Protein AF-Q8EUL2-F1 (afdb_monomer_lite)

Radius of gyration: 17.48 Å; chains: 1; bounding box: 38×43×42 Å

Organism: Malacoplasma penetrans (strain HF-2) (NCBI:txid272633)

Sequence (185 aa):
MSKSLIFQLDYLPAGAHYNNLRYILKKEHWNTIVNNVRKYKKYKCEFCNRQFDPKNTKVLKYLHCHEEWTFNYENRHQILTNLLLLCNDCHNCQHINFASLLNKEDKTLNHFKKMNNLSQSDFNELKRNNLLFRNNCSDKTQISREQLDRVEEWSFKMGVKLSNYFEDVTTAEKMQEFLDYISNF

pLDDT: mean 82.4, std 14.28, range [40.34, 97.88]

Foldseek 3Di:
DQQDFLDFAADDAPLCPPVDPCNVDDVVVVVLLFVLVCVLVQQAASQQRDHDDPVDPVQCVQWDWDWDWAAALVQLETETADTGTHGNLQVCSNVLVVCVVVVNNVVSVVSRCVSRVHDPVSVVVCVVVVNRYDQRYPPPPRDDSVSSNVDNHHDYYYPYDSVSSCVPDPDVVVVVVVVVVRHVD

Secondary structure (DSSP, 8-state):
-PPPPS-PBP---GGGTT-SHHHHS-HHHHHHHHHHHHHHTTTB-TTT--B--TT-HHHHTTEEEEEEEEEETTTTEEEEEEEEEEEHHHHHHHTHHHHHHTT-HHHHHHHHHHHTT--HHHHHHHHHTT-SB---BSSSS---HHHHTT-S--EEEE-S-GGGG-TT-S-HHHHHHHHHHHHT-

Structure (mmCIF, N/CA/C/O backbone):
data_AF-Q8EUL2-F1
#
_entry.id   AF-Q8EUL2-F1
#
loop_
_atom_site.group_PDB
_atom_site.id
_atom_site.type_symbol
_atom_site.label_atom_id
_atom_site.label_alt_id
_atom_site.label_comp_id
_atom_site.label_asym_id
_atom_site.label_entity_id
_atom_site.label_seq_id
_atom_site.pdbx_PDB_ins_code
_atom_site.Cartn_x
_atom_site.Cartn_y
_atom_site.Cartn_z
_atom_site.occupancy
_atom_site.B_iso_or_equiv
_atom_site.auth_seq_id
_atom_site.auth_comp_id
_atom_site.auth_asym_id
_atom_site.auth_atom_id
_atom_site.pdbx_PDB_model_num
ATOM 1 N N . MET A 1 1 ? -0.889 -26.547 9.434 1.00 45.50 1 MET A N 1
ATOM 2 C CA . MET A 1 1 ? -1.820 -25.784 8.571 1.00 45.50 1 MET A CA 1
ATOM 3 C C . MET A 1 1 ? -1.275 -24.373 8.454 1.00 45.50 1 MET A C 1
ATOM 5 O O . MET A 1 1 ? -1.052 -23.761 9.490 1.00 45.50 1 MET A O 1
ATOM 9 N N . SER A 1 2 ? -0.998 -23.872 7.248 1.00 60.75 2 SER A N 1
ATOM 10 C CA . SER A 1 2 ? -0.496 -22.502 7.078 1.00 60.75 2 SER A CA 1
ATOM 11 C C . SER A 1 2 ? -1.597 -21.503 7.440 1.00 60.75 2 SER A C 1
ATOM 13 O O . SER A 1 2 ? -2.659 -21.507 6.815 1.00 60.75 2 SER A O 1
ATOM 15 N N . LYS A 1 3 ? -1.367 -20.659 8.453 1.00 71.62 3 LYS A N 1
ATOM 16 C CA . LYS A 1 3 ? -2.271 -19.547 8.783 1.00 71.62 3 LYS A CA 1
ATOM 17 C C . LYS A 1 3 ? -2.439 -18.636 7.564 1.00 71.62 3 LYS A C 1
ATOM 19 O O . LYS A 1 3 ? -1.449 -18.223 6.966 1.00 71.62 3 LYS A O 1
ATOM 24 N N . SER A 1 4 ? -3.684 -18.295 7.231 1.00 85.94 4 SER A N 1
ATOM 25 C CA . SER A 1 4 ? -3.969 -17.271 6.223 1.00 85.94 4 SER A CA 1
ATOM 26 C C . SER A 1 4 ? -3.636 -15.895 6.792 1.00 85.94 4 SER A C 1
ATOM 28 O O . SER A 1 4 ? -4.122 -15.534 7.863 1.00 85.94 4 SER A O 1
ATOM 30 N N . LEU A 1 5 ? -2.818 -15.130 6.074 1.00 91.81 5 LEU A N 1
ATOM 31 C CA . LEU A 1 5 ? -2.500 -13.748 6.419 1.00 91.81 5 LEU A CA 1
ATOM 32 C C . LEU A 1 5 ? -3.597 -12.817 5.886 1.00 91.81 5 LEU A C 1
ATOM 34 O O . LEU A 1 5 ? -4.123 -13.039 4.799 1.00 91.81 5 LEU A O 1
ATOM 38 N N . ILE A 1 6 ? -3.924 -11.767 6.640 1.00 93.44 6 ILE A N 1
ATOM 39 C CA . ILE A 1 6 ? -4.735 -10.638 6.162 1.00 93.44 6 ILE A CA 1
ATOM 40 C C . ILE A 1 6 ? -3.989 -9.913 5.042 1.00 93.44 6 ILE A C 1
ATOM 42 O O . ILE A 1 6 ? -4.583 -9.544 4.034 1.00 93.44 6 ILE A O 1
ATOM 46 N N . PHE A 1 7 ? -2.686 -9.702 5.229 1.00 94.00 7 PHE A N 1
ATOM 47 C CA . PHE A 1 7 ? -1.811 -9.140 4.210 1.00 94.00 7 PHE A CA 1
ATOM 48 C C . PHE A 1 7 ? -0.371 -9.611 4.410 1.00 94.00 7 PHE A C 1
ATOM 50 O O . PHE A 1 7 ? 0.052 -9.934 5.525 1.00 94.00 7 PHE A O 1
ATOM 57 N N . GLN A 1 8 ? 0.384 -9.611 3.317 1.00 93.56 8 GLN A N 1
ATOM 58 C CA . GLN A 1 8 ? 1.815 -9.897 3.293 1.00 93.56 8 GLN A CA 1
ATOM 59 C C . GLN A 1 8 ? 2.620 -8.594 3.228 1.00 93.56 8 GLN A C 1
ATOM 61 O O . GLN A 1 8 ? 2.103 -7.540 2.851 1.00 93.56 8 GLN A O 1
ATOM 66 N N . LEU A 1 9 ? 3.887 -8.654 3.629 1.00 92.38 9 LEU A N 1
ATOM 67 C CA . LEU A 1 9 ? 4.826 -7.559 3.404 1.00 92.38 9 LEU A CA 1
ATOM 68 C C . LEU A 1 9 ? 5.089 -7.427 1.906 1.00 92.38 9 LEU A C 1
ATOM 70 O O . LEU A 1 9 ? 5.134 -8.432 1.191 1.00 92.38 9 LEU A O 1
ATOM 74 N N . ASP A 1 10 ? 5.278 -6.196 1.455 1.00 88.69 10 ASP A N 1
ATOM 75 C CA . ASP A 1 10 ? 5.630 -5.944 0.068 1.00 88.69 10 ASP A CA 1
ATOM 76 C C . ASP A 1 10 ? 7.150 -5.862 -0.090 1.00 88.69 10 ASP A C 1
ATOM 78 O O . ASP A 1 10 ? 7.887 -5.513 0.840 1.00 88.69 10 ASP A O 1
ATOM 82 N N . TYR A 1 11 ? 7.617 -6.244 -1.270 1.00 82.38 11 TYR A N 1
ATOM 83 C CA . TYR A 1 11 ? 9.010 -6.166 -1.655 1.00 82.38 11 TYR A CA 1
ATOM 84 C C . TYR A 1 11 ? 9.100 -5.614 -3.070 1.00 82.38 11 TYR A C 1
ATOM 86 O O . TYR A 1 11 ? 8.594 -6.214 -4.021 1.00 82.38 11 TYR A O 1
ATOM 94 N N . LEU A 1 12 ? 9.781 -4.478 -3.184 1.00 84.00 12 LEU A N 1
ATOM 95 C CA . LEU A 1 12 ? 10.047 -3.827 -4.452 1.00 84.00 12 LEU A CA 1
ATOM 96 C C . LEU A 1 12 ? 11.486 -4.155 -4.887 1.00 84.00 12 LEU A C 1
ATOM 98 O O . LEU A 1 12 ? 12.404 -3.839 -4.120 1.00 84.00 12 LEU A O 1
ATOM 102 N N . PRO A 1 13 ? 11.696 -4.769 -6.070 1.00 83.94 13 PRO A N 1
ATOM 103 C CA . PRO A 1 13 ? 13.034 -5.020 -6.610 1.00 83.94 13 PRO A CA 1
ATOM 104 C C . PRO A 1 13 ? 13.824 -3.721 -6.748 1.00 83.94 13 PRO A C 1
ATOM 106 O O . PRO A 1 13 ? 13.229 -2.697 -7.082 1.00 83.94 13 PRO A O 1
ATOM 109 N N . ALA A 1 14 ? 15.142 -3.745 -6.537 1.00 82.62 14 ALA A N 1
ATOM 110 C CA . ALA A 1 14 ? 15.967 -2.529 -6.528 1.00 82.62 14 ALA A CA 1
ATOM 111 C C . ALA A 1 14 ? 15.763 -1.624 -7.765 1.00 82.62 14 ALA A 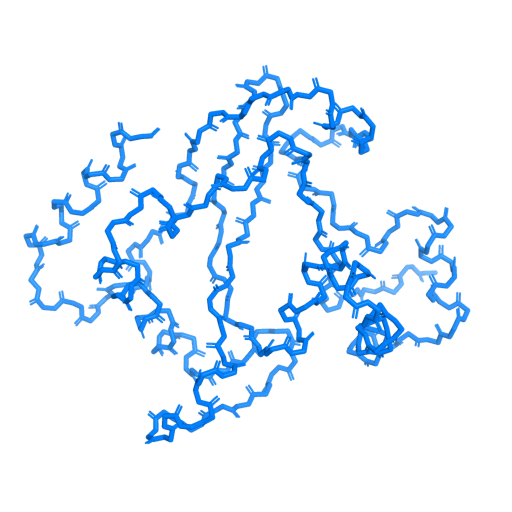C 1
ATOM 113 O O . ALA A 1 14 ? 15.510 -0.429 -7.613 1.00 82.62 14 ALA A O 1
ATOM 114 N N . GLY A 1 15 ? 15.775 -2.192 -8.978 1.00 82.69 15 GLY A N 1
ATOM 115 C CA . GLY A 1 15 ? 15.566 -1.441 -10.226 1.00 82.69 15 GLY A CA 1
ATOM 116 C C . GLY A 1 15 ? 14.141 -0.908 -10.440 1.00 82.69 15 GLY A C 1
ATOM 117 O O . GLY A 1 15 ? 13.901 -0.141 -11.367 1.00 82.69 15 GLY A O 1
ATOM 118 N N . ALA A 1 16 ? 13.170 -1.324 -9.620 1.00 85.69 16 ALA A N 1
ATOM 119 C CA . ALA A 1 16 ? 11.790 -0.831 -9.667 1.00 85.69 16 ALA A CA 1
ATOM 120 C C . ALA A 1 16 ? 11.555 0.346 -8.702 1.00 85.69 16 ALA A C 1
ATOM 122 O O . ALA A 1 16 ? 10.476 0.942 -8.679 1.00 85.69 16 ALA A O 1
ATOM 123 N N . HIS A 1 17 ? 12.543 0.694 -7.870 1.00 82.00 17 HIS A N 1
ATOM 124 C CA . HIS A 1 17 ? 12.423 1.827 -6.955 1.00 82.00 17 HIS A CA 1
ATOM 125 C C . HIS A 1 17 ? 12.274 3.121 -7.757 1.00 82.00 17 HIS A C 1
ATOM 127 O O . HIS A 1 17 ? 12.822 3.265 -8.842 1.00 82.00 17 HIS A O 1
ATOM 133 N N . TYR A 1 18 ? 11.508 4.071 -7.219 1.00 77.31 18 TYR A N 1
ATOM 134 C CA . TYR A 1 18 ? 11.179 5.353 -7.865 1.00 77.31 18 TYR A CA 1
ATOM 135 C C . TYR A 1 18 ? 10.318 5.275 -9.145 1.00 77.31 18 TYR A C 1
ATOM 137 O O . TYR A 1 18 ? 9.814 6.311 -9.574 1.00 77.31 18 TYR A O 1
ATOM 145 N N . ASN A 1 19 ? 10.009 4.082 -9.666 1.00 82.19 19 ASN A N 1
ATOM 146 C CA . ASN A 1 19 ? 9.034 3.880 -10.743 1.00 82.19 19 ASN A CA 1
ATOM 147 C C . ASN A 1 19 ? 7.606 3.813 -10.177 1.00 82.19 19 ASN A C 1
ATOM 149 O O . ASN A 1 19 ? 7.019 2.743 -10.037 1.00 82.19 19 ASN A O 1
ATOM 153 N N . ASN A 1 20 ? 7.047 4.963 -9.796 1.00 84.25 20 ASN A N 1
ATOM 154 C CA . ASN A 1 20 ? 5.687 5.060 -9.258 1.00 84.25 20 ASN A CA 1
ATOM 155 C C . ASN A 1 20 ? 4.868 6.174 -9.923 1.00 84.25 20 ASN A C 1
ATOM 157 O O . ASN A 1 20 ? 5.406 7.125 -10.495 1.00 84.25 20 ASN A O 1
ATOM 161 N N . LEU A 1 21 ? 3.543 6.078 -9.812 1.00 83.62 21 LEU A N 1
ATOM 162 C CA . LEU A 1 21 ? 2.583 7.011 -10.396 1.00 83.62 21 LEU A CA 1
ATOM 163 C C . LEU A 1 21 ? 2.805 8.443 -9.938 1.00 83.62 21 LEU A C 1
ATOM 165 O O . LEU A 1 21 ? 2.530 9.365 -10.696 1.00 83.62 21 LEU A O 1
ATOM 169 N N . ARG A 1 22 ? 3.296 8.666 -8.716 1.00 82.62 22 ARG A N 1
ATOM 170 C CA . ARG A 1 22 ? 3.554 10.025 -8.232 1.00 82.62 22 ARG A CA 1
ATOM 171 C C . ARG A 1 22 ? 4.666 10.725 -9.022 1.00 82.62 22 ARG A C 1
ATOM 173 O O . ARG A 1 22 ? 4.628 11.950 -9.108 1.00 82.62 22 ARG A O 1
ATOM 180 N N . TYR A 1 23 ? 5.641 9.985 -9.550 1.00 80.56 23 TYR A N 1
ATOM 181 C CA . TYR A 1 23 ? 6.690 10.543 -10.409 1.00 80.56 23 TYR A CA 1
ATOM 182 C C . TYR A 1 23 ? 6.278 10.592 -11.881 1.00 80.56 23 TYR A C 1
ATOM 184 O O . TYR A 1 23 ? 6.675 11.517 -12.584 1.00 80.56 23 TYR A O 1
ATOM 192 N N . ILE A 1 24 ? 5.469 9.631 -12.333 1.00 78.69 24 ILE A N 1
ATOM 193 C CA . ILE A 1 24 ? 5.012 9.551 -13.729 1.00 78.69 24 ILE A CA 1
ATOM 194 C C . ILE A 1 24 ? 3.914 10.586 -14.015 1.00 78.69 24 ILE A C 1
ATOM 196 O O . ILE A 1 24 ? 3.872 11.189 -15.084 1.00 78.69 24 ILE A O 1
ATOM 200 N N . LEU A 1 25 ? 3.015 10.817 -13.058 1.00 77.94 25 LEU A N 1
ATOM 201 C CA . LEU A 1 25 ? 1.879 11.716 -13.214 1.00 77.94 25 LEU A CA 1
ATOM 202 C C . LEU A 1 25 ? 2.181 13.112 -12.673 1.00 77.94 25 LEU A C 1
ATOM 204 O O . LEU A 1 25 ? 2.877 13.298 -11.675 1.00 77.94 25 LEU A O 1
ATOM 208 N N . LYS A 1 26 ? 1.516 14.114 -13.259 1.00 79.62 26 LYS A N 1
ATOM 209 C CA . LYS A 1 26 ? 1.408 15.439 -12.640 1.00 79.62 26 LYS A CA 1
ATOM 210 C C . LYS A 1 26 ? 0.786 15.321 -11.245 1.00 79.62 26 LYS A C 1
ATOM 212 O O . LYS A 1 26 ? -0.144 14.538 -11.020 1.00 79.62 26 LYS A O 1
ATOM 217 N N . LYS A 1 27 ? 1.255 16.149 -10.310 1.00 83.38 27 LYS A N 1
ATOM 218 C CA . LYS A 1 27 ? 0.814 16.145 -8.905 1.00 83.38 27 LYS A CA 1
ATOM 219 C C . LYS A 1 27 ? -0.705 16.288 -8.772 1.00 83.38 27 LYS A C 1
ATOM 221 O O . LYS A 1 27 ? -1.312 15.665 -7.905 1.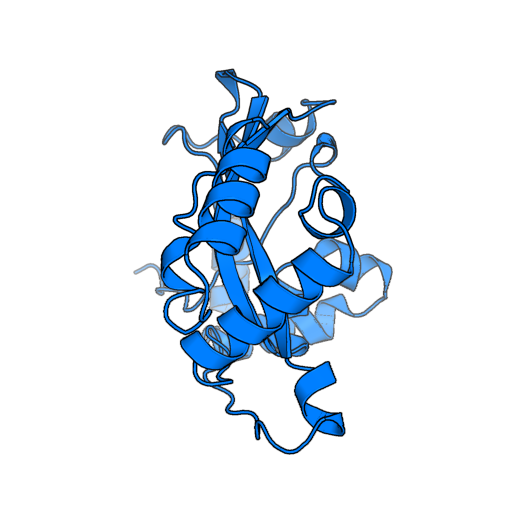00 83.38 27 LYS A O 1
ATOM 226 N N . GLU A 1 28 ? -1.322 17.092 -9.628 1.00 79.50 28 GLU A N 1
ATOM 227 C CA . GLU A 1 28 ? -2.762 17.355 -9.656 1.00 79.50 28 GLU A CA 1
ATOM 228 C C . GLU A 1 28 ? -3.548 16.098 -10.054 1.00 79.50 28 GLU A C 1
ATOM 230 O O . GLU A 1 28 ? -4.577 15.786 -9.446 1.00 79.50 28 GLU A O 1
ATOM 235 N N . HIS A 1 29 ? -3.031 15.334 -11.020 1.00 78.38 29 HIS A N 1
ATOM 236 C CA . HIS A 1 29 ? -3.627 14.071 -11.459 1.00 78.38 29 HIS A CA 1
ATOM 237 C C . HIS A 1 29 ? -3.502 13.009 -10.364 1.00 78.38 29 HIS A C 1
ATOM 239 O O . HIS A 1 29 ? -4.493 12.371 -10.010 1.00 78.38 29 HIS A O 1
ATOM 245 N N . TRP A 1 30 ? -2.321 12.889 -9.747 1.00 84.81 30 TRP A N 1
ATOM 246 C CA . TRP A 1 30 ? -2.121 11.990 -8.610 1.00 84.81 30 TRP A CA 1
ATOM 247 C C . TRP A 1 30 ? -3.059 12.319 -7.442 1.00 84.81 30 TRP A C 1
ATOM 249 O O . TRP A 1 30 ? -3.739 11.440 -6.917 1.00 84.81 30 TRP A O 1
ATOM 259 N N . ASN A 1 31 ? -3.179 13.594 -7.066 1.00 86.12 31 ASN A N 1
ATOM 260 C CA . ASN A 1 31 ? -4.099 14.011 -6.005 1.00 86.12 31 ASN A CA 1
ATOM 261 C C . ASN A 1 31 ? -5.561 13.668 -6.333 1.00 86.12 31 ASN A C 1
ATOM 263 O O . ASN A 1 31 ? -6.317 13.291 -5.435 1.00 86.12 31 ASN A O 1
ATOM 267 N N . THR A 1 32 ? -5.954 13.782 -7.604 1.00 83.38 32 THR A N 1
ATOM 268 C CA . THR A 1 32 ? -7.297 13.412 -8.069 1.00 83.38 32 THR A CA 1
ATOM 269 C C . THR A 1 32 ? -7.546 11.914 -7.899 1.00 83.38 32 THR A C 1
ATOM 271 O O . THR A 1 32 ? -8.535 11.546 -7.263 1.00 83.38 32 THR A O 1
ATOM 274 N N . ILE A 1 33 ? -6.614 11.061 -8.352 1.00 83.19 33 ILE A N 1
ATOM 275 C CA . ILE A 1 33 ? -6.661 9.605 -8.126 1.00 83.19 33 ILE A CA 1
ATOM 276 C C . ILE A 1 33 ? -6.833 9.305 -6.637 1.00 83.19 33 ILE A C 1
ATOM 278 O O . ILE A 1 33 ? -7.788 8.643 -6.240 1.00 83.19 33 ILE A O 1
ATOM 282 N N . VAL A 1 34 ? -5.933 9.828 -5.797 1.00 88.69 34 VAL A N 1
ATOM 283 C CA . VAL A 1 34 ? -5.915 9.551 -4.352 1.00 88.69 34 VAL A CA 1
ATOM 284 C C . VAL A 1 34 ? -7.246 9.919 -3.699 1.00 88.69 34 VAL A C 1
ATOM 286 O O . VAL A 1 34 ? -7.759 9.175 -2.861 1.00 88.69 34 VAL A O 1
ATOM 289 N N . ASN A 1 35 ? -7.820 11.066 -4.064 1.00 87.38 35 ASN A N 1
ATOM 290 C CA . ASN A 1 35 ? -9.095 11.512 -3.514 1.00 87.38 35 ASN A CA 1
ATOM 291 C C . ASN A 1 35 ? -10.252 10.611 -3.935 1.00 87.38 35 ASN A C 1
ATOM 293 O O . ASN A 1 35 ? -11.115 10.312 -3.106 1.00 87.38 35 ASN A O 1
ATOM 297 N N . ASN A 1 36 ? -10.265 10.146 -5.180 1.00 84.31 36 ASN A N 1
ATOM 298 C CA . ASN A 1 36 ? -11.327 9.260 -5.615 1.00 84.31 36 ASN A CA 1
ATOM 299 C C . ASN A 1 36 ? -11.168 7.844 -5.047 1.00 84.31 36 ASN A C 1
ATOM 301 O O . ASN A 1 36 ? -12.154 7.275 -4.586 1.00 84.31 36 ASN A O 1
ATOM 305 N N . VAL A 1 37 ? -9.940 7.319 -4.937 1.00 87.62 37 VAL A N 1
ATOM 306 C CA . 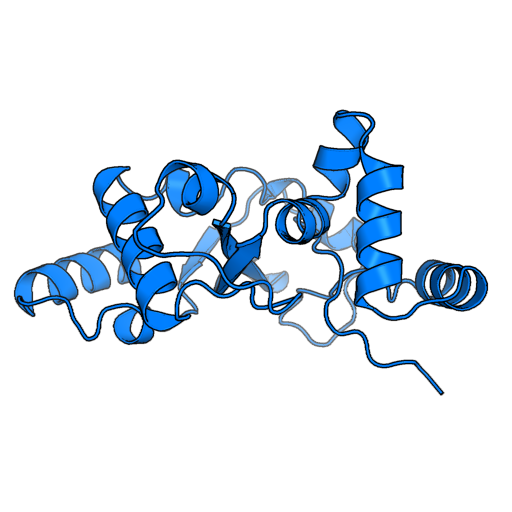VAL A 1 37 ? -9.658 6.061 -4.218 1.00 87.62 37 VAL A CA 1
ATOM 307 C C . VAL A 1 37 ? -10.161 6.152 -2.775 1.00 87.62 37 VAL A C 1
ATOM 309 O O . VAL A 1 37 ? -10.842 5.244 -2.301 1.00 87.62 37 VAL A O 1
ATOM 312 N N . ARG A 1 38 ? -9.905 7.273 -2.082 1.00 90.88 38 ARG A N 1
ATOM 313 C CA . ARG A 1 38 ? -10.419 7.523 -0.723 1.00 90.88 38 ARG A CA 1
ATOM 314 C C . ARG A 1 38 ? -11.942 7.442 -0.643 1.00 90.88 38 ARG A C 1
ATOM 316 O O . ARG A 1 38 ? -12.451 6.776 0.257 1.00 90.88 38 ARG A O 1
ATOM 323 N N . LYS A 1 39 ? -12.655 8.092 -1.569 1.00 89.00 39 LYS A N 1
ATOM 324 C CA . LYS A 1 39 ? -14.126 8.057 -1.639 1.00 89.00 39 LYS A CA 1
ATOM 325 C C . LYS A 1 39 ? -14.642 6.650 -1.934 1.00 89.00 39 LYS A C 1
ATOM 327 O O . LYS A 1 39 ? -15.453 6.134 -1.169 1.00 89.00 39 LYS A O 1
ATOM 332 N N . TYR A 1 40 ? -14.114 6.015 -2.979 1.00 84.56 40 TYR A N 1
ATOM 333 C CA . TYR A 1 40 ? -14.511 4.681 -3.428 1.00 84.56 40 TYR A CA 1
ATOM 334 C C . TYR A 1 40 ? -14.330 3.627 -2.326 1.00 84.56 40 TYR A C 1
ATOM 336 O O . TYR A 1 40 ? -15.236 2.854 -2.021 1.00 84.56 40 TYR A O 1
ATOM 344 N N . LYS A 1 41 ? -13.185 3.656 -1.635 1.00 88.25 41 LYS A N 1
ATOM 345 C CA . LYS A 1 41 ? -12.874 2.766 -0.502 1.00 88.25 41 LYS A CA 1
ATOM 346 C C . LYS A 1 41 ? -13.459 3.260 0.831 1.00 88.25 41 LYS A C 1
ATOM 348 O O . LYS A 1 41 ? -13.098 2.756 1.895 1.00 88.25 41 LYS A O 1
ATOM 353 N N . LYS A 1 42 ? -14.360 4.249 0.796 1.00 93.69 42 LYS A N 1
ATOM 354 C CA . LYS A 1 42 ? -15.120 4.769 1.946 1.00 93.69 42 LYS A CA 1
ATOM 355 C C . LYS A 1 42 ? -14.238 5.186 3.128 1.00 93.69 42 LYS A C 1
ATOM 357 O O . LYS A 1 42 ? -14.615 5.013 4.286 1.00 93.69 42 LYS A O 1
ATOM 362 N N . TYR A 1 43 ? -13.061 5.747 2.845 1.00 96.25 43 TYR A N 1
ATOM 363 C CA . TYR A 1 43 ? -12.116 6.254 3.846 1.00 96.25 43 TYR A CA 1
ATOM 364 C C . TYR A 1 43 ? -11.708 5.209 4.900 1.00 96.25 43 TYR A C 1
ATOM 366 O O . TYR A 1 43 ? -11.445 5.542 6.058 1.00 96.25 43 TYR A O 1
ATOM 374 N N . LYS A 1 44 ? -11.656 3.934 4.507 1.00 97.19 44 LYS A N 1
ATOM 375 C CA . LYS A 1 44 ? -11.345 2.810 5.388 1.00 97.19 44 LYS A CA 1
ATOM 376 C C . LYS A 1 44 ? -10.043 2.144 4.955 1.00 97.19 44 LYS A C 1
ATOM 378 O O . LYS A 1 44 ? -9.851 1.870 3.777 1.00 97.19 44 LYS A O 1
ATOM 383 N N . CYS A 1 45 ? -9.152 1.882 5.911 1.00 97.88 45 CYS A N 1
ATOM 384 C CA . CYS A 1 45 ? -7.940 1.110 5.643 1.00 97.88 45 CYS A CA 1
ATOM 385 C C . CYS A 1 45 ? -8.309 -0.318 5.223 1.00 97.88 45 CYS A C 1
ATOM 387 O O . CYS A 1 45 ? -9.018 -0.999 5.963 1.00 97.88 45 CYS A O 1
ATOM 389 N N . GLU A 1 46 ? -7.794 -0.786 4.090 1.00 95.81 46 GLU A N 1
ATOM 390 C CA . GLU A 1 46 ? -8.134 -2.104 3.539 1.00 95.81 46 GLU A CA 1
ATOM 391 C C . GLU A 1 46 ? -7.543 -3.260 4.353 1.00 95.81 46 GLU A C 1
ATOM 393 O O . GLU A 1 46 ? -8.150 -4.321 4.445 1.00 95.81 46 GLU A O 1
ATOM 398 N N . PHE A 1 47 ? -6.402 -3.048 5.015 1.00 95.88 47 PHE A N 1
ATOM 399 C CA . PHE A 1 47 ? -5.757 -4.096 5.812 1.00 95.88 47 PHE A CA 1
ATOM 400 C C . PHE A 1 47 ? -6.306 -4.178 7.232 1.00 95.88 47 PHE A C 1
ATOM 402 O O . PHE A 1 47 ? -6.650 -5.252 7.714 1.00 95.88 47 PHE A O 1
ATOM 409 N N . CYS A 1 48 ? -6.381 -3.046 7.937 1.00 96.25 48 CYS A N 1
ATOM 410 C CA . CYS A 1 48 ? -6.775 -3.044 9.348 1.00 96.25 48 CYS A CA 1
ATOM 411 C C . CYS A 1 48 ? -8.199 -2.594 9.618 1.00 96.25 48 CYS A C 1
ATOM 413 O O . CYS A 1 48 ? -8.595 -2.513 10.778 1.00 96.25 48 CYS A O 1
ATOM 415 N N . ASN A 1 49 ? -8.967 -2.277 8.577 1.00 96.38 49 ASN A N 1
ATOM 416 C CA . ASN A 1 49 ? -10.342 -1.811 8.689 1.00 96.38 49 ASN A CA 1
ATOM 417 C C . ASN A 1 49 ? -10.529 -0.506 9.492 1.00 96.38 49 ASN A C 1
ATOM 419 O O . ASN A 1 49 ? -11.667 -0.124 9.761 1.00 96.38 49 ASN A O 1
ATOM 423 N N . ARG A 1 50 ? -9.446 0.207 9.849 1.00 96.94 50 ARG A N 1
ATOM 424 C CA . ARG A 1 50 ? -9.507 1.502 10.547 1.00 96.94 50 ARG A CA 1
ATOM 425 C C . ARG A 1 50 ? -10.278 2.512 9.693 1.00 96.94 50 ARG A C 1
ATOM 427 O O . ARG A 1 50 ? -9.866 2.798 8.569 1.00 96.94 50 ARG A O 1
ATOM 434 N N . GLN A 1 51 ? -11.359 3.052 10.248 1.00 97.88 51 GLN A N 1
ATOM 435 C CA . GLN A 1 51 ? -12.174 4.094 9.627 1.00 97.88 51 GLN A CA 1
ATOM 436 C C . GLN A 1 51 ? -11.557 5.475 9.867 1.00 97.88 51 GLN A C 1
ATOM 438 O O . GLN A 1 51 ? -11.090 5.766 10.969 1.00 97.88 51 GLN A O 1
ATOM 443 N N . PHE A 1 52 ? -11.589 6.328 8.849 1.00 97.62 52 PHE A N 1
ATOM 444 C CA . PHE A 1 52 ? -11.186 7.727 8.938 1.00 97.62 52 PHE A CA 1
ATOM 445 C C . PHE A 1 52 ? -12.378 8.634 8.645 1.00 97.62 52 PHE A C 1
ATOM 447 O O . PHE A 1 52 ? -13.223 8.313 7.807 1.00 97.62 52 PHE A O 1
ATOM 454 N N . ASP A 1 53 ? -12.436 9.767 9.344 1.00 96.62 53 ASP A N 1
ATOM 455 C CA . ASP A 1 53 ? -13.449 10.793 9.115 1.00 96.62 53 ASP A CA 1
ATOM 456 C C . ASP A 1 53 ? -13.090 11.615 7.860 1.00 96.62 53 ASP A C 1
ATOM 458 O O . ASP A 1 53 ? -12.050 12.288 7.857 1.00 96.62 53 ASP A O 1
ATOM 462 N N . PRO A 1 54 ? -13.928 11.603 6.805 1.00 94.44 54 PRO A N 1
ATOM 463 C CA . PRO A 1 54 ? -13.687 12.364 5.582 1.00 94.44 54 PRO A CA 1
ATOM 464 C C . PRO A 1 54 ? -13.674 13.887 5.781 1.00 94.44 54 PRO A C 1
ATOM 466 O O . PRO A 1 54 ? -13.139 14.600 4.934 1.00 94.44 54 PRO A O 1
ATOM 469 N N . LYS A 1 55 ? -14.240 14.408 6.878 1.00 95.38 55 LYS A N 1
ATOM 470 C CA . LYS A 1 55 ? -14.277 15.852 7.169 1.00 95.38 55 LYS A CA 1
ATOM 471 C C . LYS A 1 55 ? -13.035 16.342 7.912 1.00 95.38 55 LYS A C 1
ATOM 473 O O . LYS A 1 55 ? -12.778 17.543 7.963 1.00 95.38 55 LYS A O 1
ATOM 478 N N . ASN A 1 56 ? -12.239 15.434 8.472 1.00 95.50 56 ASN A N 1
ATOM 479 C CA . ASN A 1 56 ? -11.095 15.784 9.299 1.00 95.50 56 ASN A CA 1
ATOM 480 C C . ASN A 1 56 ? -9.775 15.621 8.526 1.00 95.50 56 ASN A C 1
ATOM 482 O O . ASN A 1 56 ? -9.126 14.573 8.508 1.00 95.50 56 ASN A O 1
ATOM 486 N N . THR A 1 57 ? -9.323 16.712 7.913 1.00 91.00 57 THR A N 1
ATOM 487 C CA . THR A 1 57 ? -8.081 16.739 7.124 1.00 91.00 57 THR A CA 1
ATOM 488 C C . THR A 1 57 ? -6.833 16.391 7.945 1.00 91.00 57 THR A C 1
ATOM 490 O O . THR A 1 57 ? -5.887 15.808 7.410 1.00 91.00 57 THR A O 1
ATOM 493 N N . LYS A 1 58 ? -6.833 16.667 9.261 1.00 94.12 58 LYS A N 1
ATOM 494 C CA . LYS A 1 58 ? -5.708 16.349 10.156 1.00 94.12 58 LYS A CA 1
ATOM 495 C C . LYS A 1 58 ? -5.510 14.847 10.336 1.00 94.12 58 LYS A C 1
ATOM 497 O O . LYS A 1 58 ? -4.376 14.438 10.578 1.00 94.12 58 LYS A O 1
ATOM 502 N N . VAL A 1 59 ? -6.569 14.039 10.215 1.00 92.88 59 VAL A N 1
ATOM 503 C CA . VAL A 1 59 ? -6.462 12.571 10.280 1.00 92.88 59 VAL A CA 1
ATOM 504 C C . VAL A 1 59 ? -6.295 11.945 8.900 1.00 92.88 59 VAL A C 1
ATOM 506 O O . VAL A 1 59 ? -5.544 10.982 8.767 1.00 92.88 59 VAL A O 1
ATOM 509 N N . LEU A 1 60 ? -6.913 12.516 7.858 1.00 93.69 60 LEU A N 1
ATOM 510 C CA . LEU A 1 60 ? -6.813 11.998 6.487 1.00 93.69 60 LEU A CA 1
ATOM 511 C C . LEU A 1 60 ? -5.385 11.988 5.938 1.00 93.69 60 LEU A C 1
ATOM 513 O O . LEU A 1 60 ? -5.066 11.153 5.094 1.00 93.69 60 LEU A O 1
ATOM 517 N N . LYS A 1 61 ? -4.501 12.859 6.439 1.00 93.75 61 LYS A N 1
ATOM 518 C CA . LYS A 1 61 ? -3.074 12.825 6.083 1.00 93.75 61 LYS A CA 1
ATOM 519 C C . LYS A 1 61 ? -2.372 11.515 6.463 1.00 93.75 61 LYS A C 1
ATOM 521 O O . LYS A 1 61 ? -1.288 11.284 5.960 1.00 93.75 61 LYS A O 1
ATOM 526 N N . TYR A 1 62 ? -2.966 10.692 7.335 1.00 95.88 62 TYR A N 1
ATOM 527 C CA . TYR A 1 62 ? -2.460 9.370 7.723 1.00 95.88 62 TYR A CA 1
ATOM 528 C C . TYR A 1 62 ? -3.144 8.215 6.975 1.00 95.88 62 TYR A C 1
ATOM 530 O O . TYR A 1 62 ? -2.947 7.055 7.343 1.00 95.88 62 TYR A O 1
ATOM 538 N N . LEU A 1 63 ? -3.976 8.519 5.975 1.00 97.06 63 LEU A N 1
ATOM 539 C CA . LEU A 1 63 ? -4.627 7.552 5.098 1.00 97.06 63 LEU A CA 1
ATOM 540 C C . LEU A 1 63 ? -4.061 7.719 3.686 1.00 97.06 63 LEU A C 1
ATOM 542 O O . LEU A 1 63 ? -4.361 8.694 2.990 1.00 97.06 63 LEU A O 1
ATOM 546 N N . HIS A 1 64 ? -3.196 6.796 3.293 1.00 95.81 64 HIS A N 1
ATOM 547 C CA . HIS A 1 64 ? -2.385 6.869 2.086 1.00 95.81 64 HIS A CA 1
ATOM 548 C C . HIS A 1 64 ? -2.929 5.940 1.003 1.00 95.81 64 HIS A C 1
ATOM 550 O O . HIS A 1 64 ? -3.435 4.863 1.303 1.00 95.81 64 HIS A O 1
ATOM 556 N N . CYS A 1 65 ? -2.803 6.363 -0.251 1.00 93.94 65 CYS A N 1
ATOM 557 C CA . CYS A 1 65 ? -2.981 5.488 -1.400 1.00 93.94 65 CYS A CA 1
ATOM 558 C C . CYS A 1 65 ? -1.627 4.841 -1.698 1.00 93.94 65 CYS A C 1
ATOM 560 O O . CYS A 1 65 ? -0.661 5.566 -1.935 1.00 93.94 65 CYS A O 1
ATOM 562 N N . HIS A 1 66 ? -1.565 3.517 -1.640 1.00 93.94 66 HIS A N 1
ATOM 563 C CA . HIS A 1 66 ? -0.390 2.712 -1.942 1.00 93.94 66 HIS A CA 1
ATOM 564 C C . HIS A 1 66 ? -0.618 1.959 -3.247 1.00 93.94 66 HIS A C 1
ATOM 566 O O . HIS A 1 66 ? -1.720 1.475 -3.509 1.00 93.94 66 HIS A O 1
ATOM 572 N N . GLU A 1 67 ? 0.420 1.861 -4.059 1.00 92.00 67 GLU A N 1
ATOM 573 C CA . GLU A 1 67 ? 0.381 1.127 -5.315 1.00 92.00 67 GLU A CA 1
ATOM 574 C C . GLU A 1 67 ? 0.713 -0.336 -5.071 1.00 92.00 67 GLU A C 1
ATOM 576 O O . GLU A 1 67 ? 1.660 -0.658 -4.365 1.00 92.00 67 GLU A O 1
ATOM 581 N N . GLU A 1 68 ? -0.067 -1.230 -5.654 1.00 90.50 68 GLU A N 1
ATOM 582 C CA . GLU A 1 68 ? 0.222 -2.653 -5.631 1.00 90.50 68 GLU A CA 1
ATOM 583 C C . GLU A 1 68 ? 0.772 -3.082 -6.987 1.00 90.50 68 GLU A C 1
ATOM 585 O O . GLU A 1 68 ? 0.160 -2.800 -8.021 1.00 90.50 68 GLU A O 1
ATOM 590 N N . TRP A 1 69 ? 1.907 -3.775 -6.976 1.00 89.75 69 TRP A N 1
ATOM 591 C CA . TRP A 1 69 ? 2.633 -4.143 -8.185 1.00 89.75 69 TRP A CA 1
ATOM 592 C C . TRP A 1 69 ? 2.715 -5.655 -8.362 1.00 89.75 69 TRP A C 1
ATOM 594 O O . TRP A 1 69 ? 2.888 -6.409 -7.403 1.00 89.75 69 TRP A O 1
ATOM 604 N N . THR A 1 70 ? 2.673 -6.091 -9.618 1.00 88.56 70 THR A N 1
ATOM 605 C CA . THR A 1 70 ? 3.204 -7.391 -10.030 1.00 88.56 70 THR A CA 1
ATOM 606 C C . THR A 1 70 ? 4.317 -7.198 -11.051 1.00 88.56 70 THR A C 1
ATOM 608 O O . THR A 1 70 ? 4.361 -6.198 -11.764 1.00 88.56 70 THR A O 1
ATOM 611 N N . PHE A 1 71 ? 5.226 -8.159 -11.119 1.00 86.75 71 PHE A N 1
ATOM 612 C CA . PHE A 1 71 ? 6.417 -8.110 -11.949 1.00 86.75 71 PHE A CA 1
ATOM 613 C C . PHE A 1 71 ? 6.374 -9.241 -12.970 1.00 86.75 71 PHE A C 1
ATOM 615 O O . PHE A 1 71 ? 6.161 -10.408 -12.632 1.00 86.75 71 PHE A O 1
ATOM 622 N N . ASN A 1 72 ? 6.580 -8.904 -14.237 1.00 86.31 72 ASN A N 1
ATOM 623 C CA . ASN A 1 72 ? 6.852 -9.871 -15.291 1.00 86.31 72 ASN A CA 1
ATOM 624 C C . ASN A 1 72 ? 8.350 -9.856 -15.568 1.00 86.31 72 ASN A C 1
ATOM 626 O O . ASN A 1 72 ? 8.850 -8.927 -16.198 1.00 86.31 72 ASN A O 1
ATOM 630 N N . TYR A 1 73 ? 9.052 -10.866 -15.063 1.00 83.06 73 TYR A N 1
ATOM 631 C CA . TYR A 1 73 ? 10.505 -10.935 -15.149 1.00 83.06 73 TYR A CA 1
ATOM 632 C C . TYR A 1 73 ? 10.998 -11.092 -16.591 1.00 83.06 73 TYR A C 1
ATOM 634 O O . TYR A 1 73 ? 11.901 -10.368 -16.999 1.00 83.06 73 TYR A O 1
ATOM 642 N N . GLU A 1 74 ? 10.363 -11.970 -17.376 1.00 84.06 74 GLU A N 1
ATOM 643 C CA . GLU A 1 74 ? 10.749 -12.252 -18.767 1.00 84.06 74 GLU A CA 1
ATOM 644 C C . GLU A 1 74 ? 10.766 -10.988 -19.629 1.00 84.06 74 GLU A C 1
ATOM 646 O O . GLU A 1 74 ? 11.700 -10.754 -20.391 1.00 84.06 74 GLU A O 1
ATOM 651 N N . ASN A 1 75 ? 9.745 -10.146 -19.470 1.00 84.06 75 ASN A N 1
ATOM 652 C CA . ASN A 1 75 ? 9.598 -8.919 -20.243 1.00 84.06 75 ASN A CA 1
ATOM 653 C C . ASN A 1 75 ? 10.095 -7.672 -19.495 1.00 84.06 75 ASN A C 1
ATOM 655 O O . ASN A 1 75 ? 10.055 -6.574 -20.042 1.00 84.06 75 ASN A O 1
ATOM 659 N N . ARG A 1 76 ? 10.549 -7.823 -18.244 1.00 86.62 76 ARG A N 1
ATOM 660 C CA . ARG A 1 76 ? 10.938 -6.723 -17.345 1.00 86.62 76 ARG A CA 1
ATOM 661 C C . ARG A 1 76 ? 9.845 -5.654 -17.225 1.00 86.62 76 ARG A C 1
ATOM 663 O O . ARG A 1 76 ? 10.118 -4.457 -17.307 1.00 86.62 76 ARG A O 1
ATOM 670 N N . HIS A 1 77 ? 8.595 -6.088 -17.038 1.00 87.00 77 HIS A N 1
ATOM 671 C CA . HIS A 1 77 ? 7.464 -5.185 -16.798 1.00 87.00 77 HIS A CA 1
ATOM 672 C C . HIS A 1 77 ? 7.136 -5.083 -15.309 1.00 87.00 77 HIS A C 1
ATOM 674 O O . HIS A 1 77 ? 6.874 -6.097 -14.660 1.00 87.00 77 HIS A O 1
ATOM 680 N N . GLN A 1 78 ? 7.078 -3.860 -14.793 1.00 88.06 78 GLN A N 1
ATOM 681 C CA . GLN A 1 78 ? 6.409 -3.530 -13.543 1.00 88.06 78 GLN A CA 1
ATOM 682 C C . GLN A 1 78 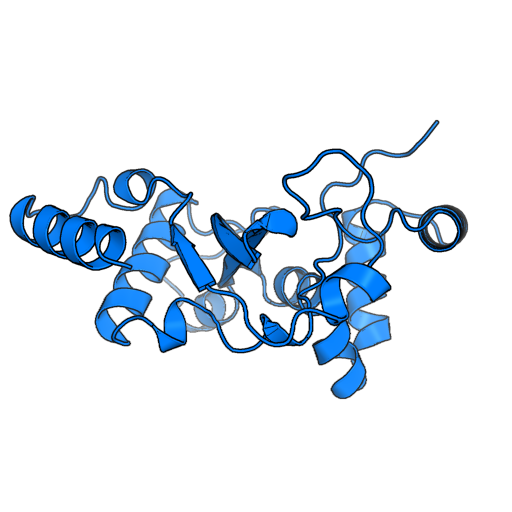? 4.967 -3.146 -13.873 1.00 88.06 78 GLN A C 1
ATOM 684 O O . GLN A 1 78 ? 4.717 -2.161 -14.565 1.00 88.06 78 GLN A O 1
ATOM 689 N N . ILE A 1 79 ? 4.015 -3.937 -13.392 1.00 87.00 79 ILE A N 1
ATOM 690 C CA . ILE A 1 79 ? 2.605 -3.836 -13.762 1.00 87.00 79 ILE A CA 1
ATOM 691 C C . ILE A 1 79 ? 1.803 -3.372 -12.545 1.00 87.00 79 ILE A C 1
ATOM 693 O O . ILE A 1 79 ? 1.779 -4.069 -11.528 1.00 87.00 79 ILE A O 1
ATOM 697 N N . LEU A 1 80 ? 1.130 -2.220 -12.638 1.00 87.69 80 LEU A N 1
ATOM 698 C CA . LEU A 1 80 ? 0.236 -1.757 -11.569 1.00 87.69 80 LEU A CA 1
ATOM 699 C C . LEU A 1 80 ? -0.996 -2.658 -11.522 1.00 87.69 80 LEU A C 1
ATOM 701 O O . LEU A 1 80 ? -1.748 -2.685 -12.492 1.00 87.69 80 LEU A O 1
ATOM 705 N N . THR A 1 81 ? -1.236 -3.363 -10.419 1.00 86.19 81 THR A N 1
ATOM 706 C CA . THR A 1 81 ? -2.398 -4.258 -10.277 1.00 86.19 81 THR A CA 1
ATOM 707 C C . THR A 1 81 ? -3.537 -3.627 -9.499 1.00 86.19 81 THR A C 1
ATOM 709 O O . THR A 1 81 ? -4.700 -3.930 -9.766 1.00 86.19 81 THR A O 1
ATOM 712 N N . ASN A 1 82 ? -3.231 -2.759 -8.534 1.00 87.00 82 ASN A N 1
ATOM 713 C CA . ASN A 1 82 ? -4.236 -2.203 -7.636 1.00 87.00 82 ASN A CA 1
ATOM 714 C C . ASN A 1 82 ? -3.776 -0.882 -7.005 1.00 87.00 82 ASN A C 1
ATOM 716 O O . ASN A 1 82 ? -2.583 -0.601 -6.900 1.00 87.00 82 ASN A O 1
ATOM 720 N N . LEU A 1 83 ? -4.740 -0.098 -6.524 1.00 90.62 83 LEU A N 1
ATOM 721 C CA . LEU A 1 83 ? -4.506 1.006 -5.598 1.00 90.62 83 LEU A CA 1
ATOM 722 C C . LEU A 1 83 ? -5.183 0.676 -4.269 1.00 90.62 83 LEU A C 1
ATOM 724 O O . LEU A 1 83 ? -6.411 0.561 -4.190 1.00 90.62 83 LEU A O 1
ATOM 728 N N . LEU A 1 84 ? -4.358 0.522 -3.238 1.00 92.94 84 LEU A N 1
ATOM 729 C CA . LEU A 1 84 ? -4.764 0.175 -1.885 1.00 92.94 84 LEU A CA 1
ATOM 730 C C . LEU A 1 84 ? -4.872 1.429 -1.026 1.00 92.94 84 LEU A C 1
ATOM 732 O O . LEU A 1 84 ? -3.968 2.263 -1.003 1.00 92.94 84 LEU A O 1
ATOM 736 N N . LEU A 1 85 ? -5.941 1.541 -0.247 1.00 95.50 85 LEU A N 1
ATOM 737 C CA . LEU A 1 85 ? -6.074 2.593 0.750 1.00 95.50 85 LEU A CA 1
ATOM 738 C C . LEU A 1 85 ? -5.623 2.094 2.127 1.00 95.50 85 LEU A C 1
ATOM 740 O O . LEU A 1 85 ? -6.296 1.280 2.758 1.00 95.50 85 LEU A O 1
ATOM 744 N N . LEU A 1 86 ? -4.488 2.593 2.619 1.00 97.75 86 LEU A N 1
ATOM 745 C CA . LEU A 1 86 ? -3.818 2.088 3.821 1.00 97.75 86 LEU A CA 1
ATOM 746 C C . LEU A 1 86 ? -3.615 3.186 4.868 1.00 97.75 86 LEU A C 1
ATOM 748 O O . LEU A 1 86 ? -3.232 4.312 4.556 1.00 97.75 86 LEU A O 1
ATOM 752 N N . CYS A 1 87 ? -3.822 2.865 6.148 1.00 97.25 87 CYS A N 1
ATOM 753 C CA . CYS A 1 87 ? -3.377 3.757 7.219 1.00 97.25 87 CYS A CA 1
ATOM 754 C C . CYS A 1 87 ? -1.845 3.785 7.290 1.00 97.25 87 CYS A C 1
ATOM 756 O O . CYS A 1 87 ? -1.189 2.835 6.875 1.00 97.25 87 CYS A O 1
ATOM 758 N N . ASN A 1 88 ? -1.273 4.829 7.889 1.00 95.56 88 ASN A N 1
ATOM 759 C CA . ASN A 1 88 ? 0.176 4.990 8.022 1.00 95.56 88 ASN A CA 1
ATOM 760 C C . ASN A 1 88 ? 0.900 3.748 8.585 1.00 95.56 88 ASN A C 1
ATOM 762 O O . ASN A 1 88 ? 1.971 3.398 8.102 1.00 95.56 88 ASN A O 1
ATOM 766 N N . ASP A 1 89 ? 0.320 3.064 9.577 1.00 95.12 89 ASP A N 1
ATOM 767 C CA . ASP A 1 89 ? 0.936 1.873 10.182 1.00 95.12 89 ASP A CA 1
ATOM 768 C C . ASP A 1 89 ? 0.952 0.675 9.210 1.00 95.12 89 ASP A C 1
ATOM 770 O O . ASP A 1 89 ? 1.977 0.010 9.063 1.00 95.12 89 ASP A O 1
ATOM 774 N N . CYS A 1 90 ? -0.158 0.434 8.500 1.00 96.44 90 CYS A N 1
ATOM 775 C CA . CYS A 1 90 ? -0.247 -0.613 7.477 1.00 96.44 90 CYS A CA 1
ATOM 776 C C . CYS A 1 90 ? 0.606 -0.280 6.246 1.00 96.44 90 CYS A C 1
ATOM 778 O O . CYS A 1 90 ? 1.255 -1.161 5.695 1.00 96.44 90 CYS A O 1
ATOM 780 N N . HIS A 1 91 ? 0.652 0.993 5.851 1.00 95.12 91 HIS A N 1
ATOM 781 C CA . HIS A 1 91 ? 1.464 1.478 4.739 1.00 95.12 91 HIS A CA 1
ATOM 782 C C . HIS A 1 91 ? 2.955 1.218 4.974 1.00 95.12 91 HIS A C 1
ATOM 784 O O . HIS A 1 91 ? 3.637 0.687 4.106 1.00 95.12 91 HIS A O 1
ATOM 790 N N . ASN A 1 92 ? 3.452 1.493 6.184 1.00 93.38 92 ASN A N 1
ATOM 791 C CA . ASN A 1 92 ? 4.846 1.209 6.530 1.00 93.38 92 ASN A CA 1
ATOM 792 C C . ASN A 1 92 ? 5.190 -0.284 6.434 1.00 93.38 92 ASN A C 1
ATOM 794 O O . ASN A 1 92 ? 6.341 -0.615 6.177 1.00 93.38 92 ASN A O 1
ATOM 798 N N . CYS A 1 93 ? 4.215 -1.188 6.597 1.00 94.69 93 CYS A N 1
ATOM 799 C CA . CYS A 1 93 ? 4.450 -2.621 6.409 1.00 94.69 93 CYS A CA 1
ATOM 800 C C . CYS A 1 93 ? 4.698 -2.991 4.940 1.00 94.69 93 CYS A C 1
ATOM 802 O O . CYS A 1 93 ? 5.342 -3.998 4.675 1.00 94.69 93 CYS A O 1
ATOM 804 N N . GLN A 1 94 ? 4.193 -2.210 3.984 1.00 93.25 94 GLN A N 1
ATOM 805 C CA . GLN A 1 94 ? 4.514 -2.399 2.563 1.00 93.25 94 GLN A CA 1
ATOM 806 C C . GLN A 1 94 ? 5.896 -1.819 2.219 1.00 93.25 94 GLN A C 1
ATOM 808 O O . GLN A 1 94 ? 6.588 -2.311 1.341 1.00 93.25 94 GLN A O 1
ATOM 813 N N . HIS A 1 95 ? 6.370 -0.844 2.996 1.00 89.62 95 HIS A N 1
ATOM 814 C CA . HIS A 1 95 ? 7.711 -0.274 2.869 1.00 89.62 95 HIS A CA 1
ATOM 815 C C . HIS A 1 95 ? 8.640 -0.700 4.014 1.00 89.62 95 HIS A C 1
ATOM 817 O O . HIS A 1 95 ? 9.361 0.130 4.573 1.00 89.62 95 HIS A O 1
ATOM 823 N N . ILE A 1 96 ? 8.634 -1.988 4.381 1.00 87.00 96 ILE A N 1
ATOM 824 C CA . ILE A 1 96 ? 9.387 -2.481 5.546 1.00 87.00 96 ILE A CA 1
ATOM 825 C C . ILE A 1 96 ? 10.892 -2.197 5.432 1.00 87.00 96 ILE A C 1
ATOM 827 O O . ILE A 1 96 ? 11.479 -1.712 6.392 1.00 87.00 96 ILE A O 1
ATOM 831 N N . ASN A 1 97 ? 11.485 -2.368 4.244 1.00 81.25 97 ASN A N 1
ATOM 832 C CA . ASN A 1 97 ? 12.906 -2.079 4.010 1.00 81.25 97 ASN A CA 1
ATOM 833 C C . ASN A 1 97 ? 13.238 -0.602 4.289 1.00 81.25 97 ASN A C 1
ATOM 835 O O . ASN A 1 97 ? 14.256 -0.290 4.901 1.00 81.25 97 ASN A O 1
ATOM 839 N N . PHE A 1 98 ? 12.352 0.320 3.900 1.00 81.81 98 PHE A N 1
ATOM 840 C CA . PHE A 1 98 ? 12.515 1.742 4.200 1.00 81.81 98 PHE A CA 1
ATOM 841 C C . PHE A 1 98 ? 12.278 2.045 5.687 1.00 81.81 98 PHE A C 1
ATOM 843 O O . PHE A 1 98 ? 12.984 2.857 6.282 1.00 81.81 98 PHE A O 1
ATOM 850 N N . ALA A 1 99 ? 11.318 1.369 6.325 1.00 79.44 99 ALA A N 1
ATOM 851 C CA . ALA A 1 99 ? 11.098 1.488 7.763 1.00 79.44 99 ALA A CA 1
ATOM 852 C C . ALA A 1 99 ? 12.321 1.019 8.576 1.00 79.44 99 ALA A C 1
ATOM 854 O O . ALA A 1 99 ? 12.628 1.640 9.597 1.00 79.44 99 ALA A O 1
ATOM 855 N N . SER A 1 100 ? 13.040 -0.009 8.114 1.00 78.75 100 SER A N 1
ATOM 856 C CA . SER A 1 100 ? 14.308 -0.461 8.699 1.00 78.75 100 SER A CA 1
ATOM 857 C C . SER A 1 100 ? 15.387 0.614 8.641 1.00 78.75 100 SER A C 1
ATOM 859 O O . SER A 1 100 ? 15.989 0.910 9.670 1.00 78.75 100 SER A O 1
ATOM 861 N N . LEU A 1 101 ? 15.550 1.295 7.500 1.00 80.75 101 LEU A N 1
ATOM 862 C CA . LEU A 1 101 ? 16.486 2.425 7.369 1.00 80.75 101 LEU A CA 1
ATOM 863 C C . LEU A 1 101 ? 16.181 3.577 8.343 1.00 80.75 101 LEU A C 1
ATOM 865 O O . LEU A 1 101 ? 17.069 4.343 8.706 1.00 80.75 101 LEU A O 1
ATOM 869 N N . LEU A 1 102 ? 14.928 3.696 8.789 1.00 82.19 102 LEU A N 1
ATOM 870 C CA . LEU A 1 102 ? 14.482 4.703 9.753 1.00 82.19 102 LEU A CA 1
ATOM 871 C C . LEU A 1 102 ? 14.441 4.201 11.208 1.00 82.19 102 LEU A C 1
ATOM 873 O O . LEU A 1 102 ? 13.844 4.878 12.049 1.00 82.19 102 LEU A O 1
ATOM 877 N N . ASN A 1 103 ? 15.017 3.032 11.518 1.00 85.31 103 ASN A N 1
ATOM 878 C CA . ASN A 1 103 ? 14.963 2.387 12.840 1.00 85.31 103 ASN A CA 1
ATOM 879 C C . ASN A 1 103 ? 13.525 2.168 13.361 1.00 85.31 103 ASN A C 1
ATOM 881 O O . ASN A 1 103 ? 13.244 2.272 14.555 1.00 85.31 103 ASN A O 1
ATOM 885 N N . LYS A 1 104 ? 12.576 1.900 12.455 1.00 86.44 104 LYS A N 1
ATOM 886 C CA . LYS A 1 104 ? 11.148 1.665 12.758 1.00 86.44 104 LYS A CA 1
ATOM 887 C C . LYS A 1 104 ? 10.695 0.239 12.447 1.00 86.44 104 LYS A C 1
ATOM 889 O O . LYS A 1 104 ? 9.491 -0.036 12.495 1.00 86.44 104 LYS A O 1
ATOM 894 N N . GLU A 1 105 ? 11.626 -0.658 12.138 1.00 88.94 105 GLU A N 1
ATOM 895 C CA . GLU A 1 105 ? 11.336 -2.049 11.779 1.00 88.94 105 GLU A CA 1
ATOM 896 C C . GLU A 1 105 ? 10.540 -2.761 12.872 1.00 88.94 105 GLU A C 1
ATOM 898 O O . GLU A 1 105 ? 9.437 -3.227 12.603 1.00 88.94 105 GLU A O 1
ATOM 903 N N . ASP A 1 106 ? 11.016 -2.746 14.120 1.00 91.00 106 ASP A N 1
ATOM 904 C CA . ASP A 1 106 ? 10.360 -3.447 15.231 1.00 91.00 106 ASP A CA 1
ATOM 905 C C . ASP A 1 106 ? 8.908 -3.014 15.422 1.00 91.00 106 ASP A C 1
ATOM 907 O O . ASP A 1 106 ? 8.001 -3.837 15.568 1.00 91.00 106 ASP A O 1
ATOM 911 N N . LYS A 1 107 ? 8.655 -1.701 15.369 1.00 91.94 107 LYS A N 1
ATOM 912 C CA . LYS A 1 107 ? 7.298 -1.153 15.465 1.00 91.94 107 LYS A CA 1
ATOM 913 C C . LYS A 1 107 ? 6.419 -1.654 14.316 1.00 91.94 107 LYS A C 1
ATOM 915 O O . LYS A 1 107 ? 5.256 -1.994 14.537 1.00 91.94 107 LYS A O 1
ATOM 920 N N . THR A 1 108 ? 6.971 -1.701 13.110 1.00 94.06 108 THR A N 1
ATOM 921 C CA . THR A 1 108 ? 6.266 -2.122 11.895 1.00 94.06 108 THR A CA 1
ATOM 922 C C . THR A 1 108 ? 5.979 -3.624 11.919 1.00 94.06 108 THR A C 1
ATOM 924 O O . THR A 1 108 ? 4.839 -4.030 11.706 1.00 94.06 108 THR A O 1
ATOM 927 N N . LEU A 1 109 ? 6.954 -4.456 12.294 1.00 94.06 109 LEU A N 1
ATOM 928 C CA . LEU A 1 109 ? 6.778 -5.902 12.440 1.00 94.06 109 LEU A CA 1
ATOM 929 C C . LEU A 1 109 ? 5.819 -6.257 13.579 1.00 94.06 109 LEU A C 1
ATOM 931 O O . LEU A 1 109 ? 5.023 -7.186 13.450 1.00 94.06 109 LEU A O 1
ATOM 935 N N . ASN A 1 110 ? 5.831 -5.510 14.684 1.00 95.06 110 ASN A N 1
ATOM 936 C CA . ASN A 1 110 ? 4.847 -5.687 15.752 1.00 95.06 110 ASN A CA 1
ATOM 937 C C . ASN A 1 110 ? 3.429 -5.348 15.277 1.00 95.06 110 ASN A C 1
ATOM 939 O O . ASN A 1 110 ? 2.489 -6.079 15.596 1.00 95.06 110 ASN A O 1
ATOM 943 N N . HIS A 1 111 ? 3.268 -4.294 14.470 1.00 95.62 111 HIS A N 1
ATOM 944 C CA . HIS A 1 111 ? 1.990 -3.999 13.825 1.00 95.62 111 HIS A CA 1
ATOM 945 C C . HIS A 1 111 ? 1.565 -5.125 12.868 1.00 95.62 111 HIS A C 1
ATOM 947 O O . HIS A 1 111 ? 0.435 -5.599 12.969 1.00 95.62 111 HIS A O 1
ATOM 953 N N . PHE A 1 112 ? 2.468 -5.610 12.009 1.00 96.06 112 PHE A N 1
ATOM 954 C CA . PHE A 1 112 ? 2.218 -6.729 11.095 1.00 96.06 112 PHE A CA 1
ATOM 955 C C . PHE A 1 112 ? 1.758 -7.994 11.834 1.00 96.06 112 PHE A C 1
ATOM 957 O O . PHE A 1 112 ? 0.721 -8.564 11.493 1.00 96.06 112 PHE A O 1
ATOM 964 N N . LYS A 1 113 ? 2.481 -8.405 12.888 1.00 95.94 113 LYS A N 1
ATOM 965 C CA . LYS A 1 113 ? 2.123 -9.567 13.719 1.00 95.94 113 LYS A CA 1
ATOM 966 C C . LYS A 1 113 ? 0.744 -9.405 14.347 1.00 95.94 113 LYS A C 1
ATOM 968 O O . LYS A 1 113 ? -0.065 -10.326 14.276 1.00 95.94 113 LYS A O 1
ATOM 973 N N . LYS A 1 114 ? 0.463 -8.227 14.917 1.00 95.88 114 LYS A N 1
ATOM 974 C CA . LYS A 1 114 ? -0.841 -7.915 15.515 1.00 95.88 114 LYS A CA 1
ATOM 975 C C . LYS A 1 114 ? -1.961 -8.036 14.488 1.00 95.88 114 LYS A C 1
ATOM 977 O O . LYS A 1 114 ? -2.978 -8.655 14.778 1.00 95.88 114 LYS A O 1
ATOM 982 N N . MET A 1 115 ? -1.781 -7.448 13.307 1.00 95.75 115 MET A N 1
ATOM 983 C CA . MET A 1 115 ? -2.819 -7.461 12.284 1.00 95.75 115 MET A CA 1
ATOM 984 C C . MET A 1 115 ? -3.085 -8.864 11.749 1.00 95.75 115 MET A C 1
ATOM 986 O O . MET A 1 115 ? -4.237 -9.241 11.598 1.00 95.75 115 MET A O 1
ATOM 990 N N . ASN A 1 116 ? -2.040 -9.659 11.540 1.00 95.56 116 ASN A N 1
ATOM 991 C CA . ASN A 1 116 ? -2.156 -11.030 11.050 1.00 95.56 116 ASN A CA 1
ATOM 992 C C . ASN A 1 116 ? -2.438 -12.074 12.149 1.00 95.56 116 ASN A C 1
ATOM 994 O O . ASN A 1 116 ? -2.415 -13.270 11.869 1.00 95.56 116 ASN A O 1
ATOM 998 N N . ASN A 1 117 ? -2.682 -11.648 13.394 1.00 95.38 117 ASN A N 1
ATOM 999 C CA . ASN A 1 117 ? -2.892 -12.531 14.546 1.00 95.38 117 ASN A CA 1
ATOM 1000 C C . ASN A 1 117 ? -1.804 -13.624 14.686 1.00 95.38 117 ASN A C 1
ATOM 1002 O O . ASN A 1 117 ? -2.077 -14.825 14.833 1.00 95.38 117 ASN A O 1
ATOM 1006 N N . LEU A 1 118 ? -0.546 -13.194 14.583 1.00 95.50 118 LEU A N 1
ATOM 1007 C CA . LEU A 1 118 ? 0.628 -14.059 14.647 1.00 95.50 118 LEU A CA 1
ATOM 1008 C C . LEU A 1 118 ? 1.232 -14.049 16.049 1.00 95.50 118 LEU A C 1
ATOM 1010 O O . LEU A 1 118 ? 1.570 -12.992 16.588 1.00 95.50 118 LEU A O 1
ATOM 1014 N N . SER A 1 119 ? 1.449 -15.241 16.601 1.00 95.56 119 SER A N 1
ATOM 1015 C CA . SER A 1 119 ? 2.393 -15.424 17.700 1.00 95.56 119 SER A CA 1
ATOM 1016 C C . SER A 1 119 ? 3.829 -15.227 17.201 1.00 95.56 119 SER A C 1
ATOM 1018 O O . SER A 1 119 ? 4.105 -15.236 15.997 1.00 95.56 119 SER A O 1
ATOM 1020 N N . GLN A 1 120 ? 4.782 -15.094 18.127 1.00 94.62 120 GLN A N 1
ATOM 1021 C CA . GLN A 1 120 ? 6.195 -15.032 17.750 1.00 94.62 120 GLN A CA 1
ATOM 1022 C C . GLN A 1 120 ? 6.660 -16.325 17.054 1.00 94.62 120 GLN A C 1
ATOM 1024 O O . GLN A 1 120 ? 7.491 -16.259 16.150 1.00 94.62 120 GLN A O 1
ATOM 1029 N N . SER A 1 121 ? 6.097 -17.481 17.428 1.00 95.38 121 SER A N 1
ATOM 1030 C CA . SER A 1 121 ? 6.390 -18.763 16.776 1.00 95.38 121 SER A CA 1
ATOM 1031 C C . SER A 1 121 ? 5.888 -18.785 15.332 1.00 95.38 121 SER A C 1
ATOM 1033 O O . SER A 1 121 ? 6.671 -19.089 14.433 1.00 95.38 121 SER A O 1
ATOM 1035 N N . ASP A 1 122 ? 4.634 -18.369 15.100 1.00 95.25 122 ASP A N 1
ATOM 1036 C CA . ASP A 1 122 ? 4.056 -18.292 13.748 1.00 95.25 122 ASP A CA 1
ATOM 1037 C C . ASP A 1 122 ? 4.890 -17.373 12.850 1.00 95.25 122 ASP A C 1
ATOM 1039 O O . ASP A 1 122 ? 5.228 -17.714 11.719 1.00 95.25 122 ASP A O 1
ATOM 1043 N N . PHE A 1 123 ? 5.261 -16.198 13.368 1.00 94.56 123 PHE A N 1
ATOM 1044 C CA . PHE A 1 123 ? 6.076 -15.240 12.631 1.00 94.56 123 PHE A CA 1
ATOM 1045 C C . PHE A 1 123 ? 7.440 -15.829 12.250 1.00 94.56 123 PHE A C 1
ATOM 1047 O O . PHE A 1 123 ? 7.880 -15.680 11.111 1.00 94.56 123 PHE A O 1
ATOM 1054 N N . ASN A 1 124 ? 8.099 -16.525 13.181 1.00 94.38 124 ASN A N 1
ATOM 1055 C CA . ASN A 1 124 ? 9.389 -17.162 12.927 1.00 94.38 124 ASN A CA 1
ATOM 1056 C C . ASN A 1 124 ? 9.274 -18.293 11.895 1.00 94.38 124 ASN A C 1
ATOM 1058 O O . ASN A 1 124 ? 10.163 -18.445 11.061 1.00 94.38 124 ASN A O 1
ATOM 1062 N N . GLU A 1 125 ? 8.194 -19.072 11.928 1.00 94.38 125 GLU A N 1
ATOM 1063 C CA . GLU A 1 125 ? 7.925 -20.115 10.938 1.00 94.38 125 GLU A CA 1
ATOM 1064 C C . GLU A 1 125 ? 7.699 -19.526 9.543 1.00 94.38 125 GLU A C 1
ATOM 1066 O O . GLU A 1 125 ? 8.346 -19.949 8.586 1.00 94.38 125 GLU A O 1
ATOM 1071 N N . LEU A 1 126 ? 6.856 -18.499 9.422 1.00 92.50 126 LEU A N 1
ATOM 1072 C CA . LEU A 1 126 ? 6.635 -17.801 8.154 1.00 92.50 126 LEU A CA 1
ATOM 1073 C C . LEU A 1 126 ? 7.924 -17.162 7.629 1.00 92.50 126 LEU A C 1
ATOM 1075 O O . LEU A 1 126 ? 8.180 -17.203 6.428 1.00 92.50 126 LEU A O 1
ATOM 1079 N N . LYS A 1 127 ? 8.757 -16.602 8.518 1.00 90.75 127 LYS A N 1
ATOM 1080 C CA . LYS A 1 127 ? 10.068 -16.050 8.156 1.00 90.75 127 LYS A CA 1
ATOM 1081 C C . LYS A 1 127 ? 10.989 -17.132 7.596 1.00 90.75 127 LYS A C 1
ATOM 1083 O O . LYS A 1 127 ? 11.556 -16.930 6.528 1.00 90.75 127 LYS A O 1
ATOM 1088 N N . ARG A 1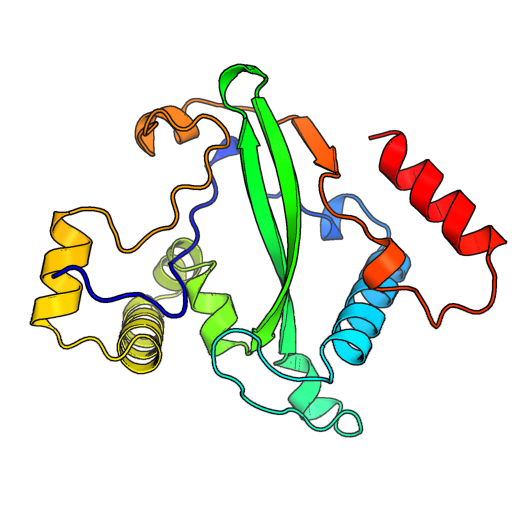 128 ? 11.111 -18.276 8.285 1.00 90.31 128 ARG A N 1
ATOM 1089 C CA . ARG A 1 128 ? 11.946 -19.413 7.848 1.00 90.31 128 ARG A CA 1
ATOM 1090 C C . ARG A 1 128 ? 11.511 -19.964 6.492 1.00 90.31 128 ARG A C 1
ATOM 1092 O O . ARG A 1 128 ? 12.363 -20.310 5.688 1.00 90.31 128 ARG A O 1
ATOM 1099 N N . ASN A 1 129 ? 10.206 -19.997 6.237 1.00 88.94 129 ASN A N 1
ATOM 1100 C CA . ASN A 1 129 ? 9.638 -20.489 4.982 1.00 88.94 129 ASN A CA 1
ATOM 1101 C C . ASN A 1 129 ? 9.503 -19.407 3.892 1.00 88.94 129 ASN A C 1
ATOM 1103 O O . ASN A 1 129 ? 8.929 -19.670 2.841 1.00 88.94 129 ASN A O 1
ATOM 1107 N N . ASN A 1 130 ? 10.001 -18.187 4.128 1.00 85.62 130 ASN A N 1
ATOM 1108 C CA . ASN A 1 130 ? 9.901 -17.052 3.205 1.00 85.62 130 ASN A CA 1
ATOM 1109 C C . ASN A 1 130 ? 8.455 -16.675 2.794 1.00 85.62 130 ASN A C 1
ATOM 1111 O O . ASN A 1 130 ? 8.212 -16.205 1.687 1.00 85.62 130 ASN A O 1
ATOM 1115 N N . LEU A 1 131 ? 7.490 -16.855 3.701 1.00 88.75 131 LEU A N 1
ATOM 1116 C CA . LEU A 1 131 ? 6.054 -16.626 3.467 1.00 88.75 131 LEU A CA 1
ATOM 1117 C C . LEU A 1 131 ? 5.546 -15.272 3.993 1.00 88.75 131 LEU A C 1
ATOM 1119 O O . LEU A 1 131 ? 4.371 -14.941 3.826 1.00 88.75 131 LEU A O 1
ATOM 1123 N N . LEU A 1 132 ? 6.412 -14.484 4.643 1.00 89.31 132 LEU A N 1
ATOM 1124 C CA . LEU A 1 132 ? 6.061 -13.149 5.152 1.00 89.31 132 LEU A CA 1
ATOM 1125 C C . LEU A 1 132 ? 5.809 -12.137 4.037 1.00 89.31 132 LEU A C 1
ATOM 1127 O O . LEU A 1 132 ? 4.993 -11.231 4.203 1.00 89.31 132 LEU A O 1
ATOM 1131 N N . PHE A 1 133 ? 6.546 -12.271 2.940 1.00 88.38 133 PHE A N 1
ATOM 1132 C CA . PHE A 1 133 ? 6.493 -11.343 1.827 1.00 88.38 133 PHE A CA 1
ATOM 1133 C C . PHE A 1 133 ? 5.664 -11.938 0.706 1.00 88.38 133 PHE A C 1
ATOM 1135 O O . PHE A 1 133 ? 5.676 -13.150 0.476 1.00 88.38 133 PHE A O 1
ATOM 1142 N N . ARG A 1 134 ? 4.966 -11.063 -0.001 1.00 86.31 134 ARG A N 1
ATOM 1143 C CA . ARG A 1 134 ? 4.195 -11.444 -1.168 1.00 86.31 134 ARG A CA 1
ATOM 1144 C C . ARG A 1 134 ? 5.134 -11.898 -2.282 1.00 86.31 134 ARG A C 1
ATOM 1146 O O . ARG A 1 134 ? 6.164 -11.272 -2.528 1.00 86.31 134 ARG A O 1
ATOM 1153 N N . ASN A 1 135 ? 4.770 -12.980 -2.967 1.00 78.88 135 ASN A N 1
ATOM 1154 C CA . ASN A 1 135 ? 5.361 -13.269 -4.266 1.00 78.88 135 ASN A CA 1
ATOM 1155 C C . ASN A 1 135 ? 4.627 -12.419 -5.306 1.00 78.88 135 ASN A C 1
ATOM 1157 O O . ASN A 1 135 ? 3.485 -12.708 -5.655 1.00 78.88 135 ASN A O 1
ATOM 1161 N N . ASN A 1 136 ? 5.276 -11.349 -5.752 1.00 78.81 136 ASN A N 1
ATOM 1162 C CA . ASN A 1 136 ? 4.710 -10.417 -6.720 1.00 78.81 136 ASN A CA 1
ATOM 1163 C C . ASN A 1 136 ? 5.042 -10.782 -8.165 1.00 78.81 136 ASN A C 1
ATOM 1165 O O . ASN A 1 136 ? 4.816 -9.959 -9.047 1.00 78.81 136 ASN A O 1
ATOM 1169 N N . CYS A 1 137 ? 5.572 -11.972 -8.448 1.00 78.69 137 CYS A N 1
ATOM 1170 C CA . CYS A 1 137 ? 5.818 -12.383 -9.823 1.00 78.69 137 CYS A CA 1
ATOM 1171 C C . CYS A 1 137 ? 4.529 -12.861 -10.511 1.00 78.69 137 CYS A C 1
ATOM 1173 O O . CYS A 1 137 ? 3.729 -13.592 -9.929 1.00 78.69 137 CYS A O 1
ATOM 1175 N N . SER A 1 138 ? 4.337 -12.425 -11.755 1.00 69.94 138 SER A N 1
ATOM 1176 C CA . SER A 1 138 ? 3.241 -12.870 -12.626 1.00 69.94 138 SER A CA 1
ATOM 1177 C C . SER A 1 138 ? 3.489 -14.258 -13.220 1.00 69.94 138 SER A C 1
ATOM 1179 O O . SER A 1 138 ? 2.528 -14.965 -13.532 1.00 69.94 138 SER A O 1
ATOM 1181 N N . ASP A 1 139 ? 4.755 -14.667 -13.329 1.00 68.56 139 ASP A N 1
ATOM 1182 C CA . ASP A 1 139 ? 5.099 -16.059 -13.578 1.00 68.56 139 ASP A CA 1
ATOM 1183 C C . ASP A 1 139 ? 4.935 -16.844 -12.268 1.00 68.56 139 ASP A C 1
ATOM 1185 O O . ASP A 1 139 ? 5.428 -16.453 -11.209 1.00 68.56 139 ASP A O 1
ATOM 1189 N N . LYS A 1 140 ? 4.177 -17.942 -12.332 1.00 56.06 140 LYS A N 1
ATOM 1190 C CA . LYS A 1 140 ? 3.876 -18.789 -11.171 1.00 56.06 140 LYS A CA 1
ATOM 1191 C C . LYS A 1 140 ? 5.072 -19.636 -10.749 1.00 56.06 140 LYS A C 1
ATOM 1193 O O . LYS A 1 140 ? 5.008 -20.270 -9.693 1.00 56.06 140 LYS A O 1
ATOM 1198 N N . THR A 1 141 ? 6.146 -19.666 -11.539 1.00 62.22 141 THR A N 1
ATOM 1199 C CA . THR A 1 141 ? 7.421 -20.185 -11.056 1.00 62.22 141 THR A CA 1
ATOM 1200 C C . THR A 1 141 ? 7.933 -19.250 -9.957 1.00 62.22 141 THR A C 1
ATOM 1202 O O . THR A 1 141 ? 7.923 -18.028 -10.080 1.00 62.22 141 THR A O 1
ATOM 1205 N N . GLN A 1 142 ? 8.275 -19.805 -8.796 1.00 61.81 142 GLN A N 1
ATOM 1206 C CA . GLN A 1 142 ? 8.676 -19.012 -7.638 1.00 61.81 142 GLN A CA 1
ATOM 1207 C C . GLN A 1 142 ? 10.071 -18.421 -7.886 1.00 61.81 142 GLN A C 1
ATOM 1209 O O . GLN A 1 142 ? 11.080 -19.015 -7.518 1.00 61.81 142 GLN A O 1
ATOM 1214 N N . ILE A 1 143 ? 10.126 -17.261 -8.538 1.00 69.50 143 ILE A N 1
ATOM 1215 C CA . ILE A 1 143 ? 11.363 -16.513 -8.759 1.00 69.50 143 ILE A CA 1
ATOM 1216 C C . ILE A 1 143 ? 11.842 -15.949 -7.410 1.00 69.50 143 ILE A C 1
ATOM 1218 O O . ILE A 1 143 ? 11.062 -15.382 -6.640 1.00 69.50 143 ILE A O 1
ATOM 1222 N N . SER A 1 144 ? 13.127 -16.130 -7.095 1.00 73.44 144 SER A N 1
ATOM 1223 C CA . SER A 1 144 ? 13.725 -15.645 -5.848 1.00 73.44 144 SER A CA 1
ATOM 1224 C C . SER A 1 144 ? 13.923 -14.123 -5.871 1.00 73.44 144 SER A C 1
ATOM 1226 O O . SER A 1 144 ? 14.012 -13.502 -6.933 1.00 73.44 144 SER A O 1
ATOM 1228 N N . ARG A 1 145 ? 14.027 -13.489 -4.694 1.00 72.50 145 ARG A N 1
ATOM 1229 C CA . ARG A 1 145 ? 14.266 -12.033 -4.613 1.00 72.50 145 ARG A CA 1
ATOM 1230 C C . ARG A 1 145 ? 15.592 -11.635 -5.245 1.00 72.50 145 ARG A C 1
ATOM 1232 O O . ARG A 1 145 ? 15.650 -10.639 -5.952 1.00 72.50 145 ARG A O 1
ATOM 1239 N N . GLU A 1 146 ? 16.617 -12.463 -5.065 1.00 77.62 146 GLU A N 1
ATOM 1240 C CA . GLU A 1 146 ? 17.933 -12.261 -5.671 1.00 77.62 146 GLU A CA 1
ATOM 1241 C C . GLU A 1 146 ? 17.863 -12.276 -7.200 1.00 77.62 146 GLU A C 1
ATOM 1243 O O . GLU A 1 146 ? 18.717 -11.691 -7.856 1.00 77.62 146 GLU A O 1
ATOM 1248 N N . GLN A 1 147 ? 16.881 -12.963 -7.791 1.00 76.44 147 GLN A N 1
ATOM 1249 C CA . GLN A 1 147 ? 16.663 -12.922 -9.235 1.00 76.44 147 GLN A CA 1
ATOM 1250 C C . GLN A 1 147 ? 15.972 -11.623 -9.655 1.00 76.44 147 GLN A C 1
ATOM 1252 O O . GLN A 1 147 ? 16.393 -11.028 -10.644 1.00 76.44 147 GLN A O 1
ATOM 1257 N N . LEU A 1 148 ? 14.970 -11.162 -8.897 1.00 76.88 148 LEU A N 1
ATOM 1258 C CA . LEU A 1 148 ? 14.276 -9.895 -9.159 1.00 76.88 148 LEU A CA 1
ATOM 1259 C C . LEU A 1 148 ? 15.217 -8.682 -9.075 1.00 76.88 148 LEU A C 1
ATOM 1261 O O . LEU A 1 148 ? 15.115 -7.780 -9.903 1.00 76.88 148 LEU A O 1
ATOM 1265 N N . ASP A 1 149 ? 16.160 -8.684 -8.132 1.00 82.00 149 ASP A N 1
ATOM 1266 C CA . ASP A 1 149 ? 17.120 -7.587 -7.934 1.00 82.00 149 ASP A CA 1
ATOM 1267 C C . ASP A 1 149 ? 18.175 -7.456 -9.040 1.00 82.00 149 ASP A C 1
ATOM 1269 O O . ASP A 1 149 ? 18.799 -6.405 -9.160 1.00 82.00 149 ASP A O 1
ATOM 1273 N N . ARG A 1 150 ? 18.376 -8.485 -9.874 1.00 82.94 150 ARG A N 1
ATOM 1274 C CA . ARG A 1 150 ? 19.320 -8.418 -11.008 1.00 82.94 150 ARG A CA 1
ATOM 1275 C C . ARG A 1 150 ? 18.804 -7.599 -12.189 1.00 82.94 150 ARG A C 1
ATOM 1277 O O . ARG A 1 150 ? 19.535 -7.415 -13.158 1.00 82.94 150 ARG A O 1
ATOM 1284 N N . VAL A 1 151 ? 17.549 -7.160 -12.151 1.00 80.56 151 VAL A N 1
ATOM 1285 C CA . VAL A 1 151 ? 16.972 -6.322 -13.202 1.00 80.56 151 VAL A CA 1
ATOM 1286 C C . VAL A 1 151 ? 17.276 -4.865 -12.885 1.00 80.56 151 VAL A C 1
ATOM 1288 O O . VAL A 1 151 ? 16.707 -4.300 -11.951 1.00 80.56 151 VAL A O 1
ATOM 1291 N N . GLU A 1 152 ? 18.166 -4.273 -13.678 1.00 82.06 152 GLU A N 1
ATOM 1292 C CA . GLU A 1 152 ? 18.586 -2.875 -13.524 1.00 82.06 152 GLU A CA 1
ATOM 1293 C C . GLU A 1 152 ? 17.462 -1.890 -13.875 1.00 82.06 152 GLU A C 1
ATOM 1295 O O . GLU A 1 152 ? 17.318 -0.868 -13.211 1.00 82.06 152 GLU A O 1
ATOM 1300 N N . GLU A 1 153 ? 16.624 -2.225 -14.863 1.00 83.25 153 GLU A N 1
ATOM 1301 C CA . GLU A 1 153 ? 15.540 -1.361 -15.337 1.00 83.25 153 GLU A CA 1
ATOM 1302 C C . GLU A 1 153 ? 14.244 -2.140 -15.570 1.00 83.25 153 GLU A C 1
ATOM 1304 O O . GLU A 1 153 ? 14.224 -3.191 -16.221 1.00 83.25 153 GLU A O 1
ATOM 1309 N N . TRP A 1 154 ? 13.144 -1.577 -15.072 1.00 84.50 154 TRP A N 1
ATOM 1310 C CA . TRP A 1 154 ? 11.791 -2.058 -15.325 1.00 84.50 154 TRP A CA 1
ATOM 1311 C C . TRP A 1 154 ? 11.055 -1.076 -16.224 1.00 84.50 154 TRP A C 1
ATOM 1313 O O . TRP A 1 154 ? 11.047 0.127 -15.968 1.00 84.50 154 TRP A O 1
ATOM 1323 N N . SER A 1 155 ? 10.384 -1.595 -17.248 1.00 84.19 155 SER A N 1
ATOM 1324 C CA . SER A 1 155 ? 9.419 -0.802 -18.007 1.00 84.19 155 SER A CA 1
ATOM 1325 C C . SER A 1 155 ? 8.050 -0.862 -17.340 1.00 84.19 155 SER A C 1
ATOM 1327 O O . SER A 1 155 ? 7.669 -1.855 -16.712 1.00 84.19 155 SER A O 1
ATOM 1329 N N . PHE A 1 156 ? 7.329 0.244 -17.432 1.00 80.31 156 PHE A N 1
ATOM 1330 C CA . PHE A 1 156 ? 6.072 0.437 -16.736 1.00 80.31 156 PHE A CA 1
ATOM 1331 C C . PHE A 1 156 ? 4.905 -0.107 -17.555 1.00 80.31 156 PHE A C 1
ATOM 1333 O O . PHE A 1 156 ? 4.896 0.042 -18.770 1.00 80.31 156 PHE A O 1
ATOM 1340 N N . LYS A 1 157 ? 3.911 -0.712 -16.897 1.00 79.12 157 LYS A N 1
ATOM 1341 C CA . LYS A 1 157 ? 2.621 -1.038 -17.512 1.00 79.12 157 LYS A CA 1
ATOM 1342 C C . LYS A 1 157 ? 1.463 -0.815 -16.555 1.00 79.12 157 LYS A C 1
ATOM 1344 O O . LYS A 1 157 ? 1.517 -1.157 -15.371 1.00 79.12 157 LYS A O 1
ATOM 1349 N N . MET A 1 158 ? 0.357 -0.324 -17.098 1.00 75.56 158 MET A N 1
ATOM 1350 C CA . MET A 1 158 ? -0.899 -0.220 -16.367 1.00 75.56 158 MET A CA 1
ATOM 1351 C C . MET A 1 158 ? -1.703 -1.520 -16.487 1.00 75.56 158 MET A C 1
ATOM 1353 O O . MET A 1 158 ? -2.205 -1.844 -17.558 1.00 75.56 158 MET A O 1
ATOM 1357 N N . GLY A 1 159 ? -1.839 -2.271 -15.391 1.00 72.31 159 GLY A N 1
ATOM 1358 C CA . GLY A 1 159 ? -2.699 -3.463 -15.326 1.00 72.31 159 GLY A CA 1
ATOM 1359 C C . GLY A 1 159 ? -4.023 -3.237 -14.587 1.00 72.31 159 GLY A C 1
ATOM 1360 O O . GLY A 1 159 ? -4.909 -4.089 -14.632 1.00 72.31 159 GLY A O 1
ATOM 1361 N N . VAL A 1 160 ? -4.178 -2.105 -13.896 1.00 69.25 160 VAL A N 1
ATOM 1362 C CA . VAL A 1 160 ? -5.357 -1.805 -13.080 1.00 69.25 160 VAL A CA 1
ATOM 1363 C C . VAL A 1 160 ? -6.416 -1.074 -13.900 1.00 69.25 160 VAL A C 1
ATOM 1365 O O . VAL A 1 160 ? -6.130 -0.133 -14.642 1.00 69.25 160 VAL A O 1
ATOM 1368 N N . LYS A 1 161 ? -7.683 -1.458 -13.716 1.00 63.88 161 LYS A N 1
ATOM 1369 C CA . LYS A 1 161 ? -8.812 -0.725 -14.288 1.00 63.88 161 LYS A CA 1
ATOM 1370 C C . LYS A 1 161 ? -9.062 0.542 -13.471 1.00 63.88 161 LYS A C 1
ATOM 1372 O O . LYS A 1 161 ? -9.743 0.502 -12.446 1.00 63.88 161 LYS A O 1
ATOM 1377 N N . LEU A 1 162 ? -8.514 1.669 -13.928 1.00 66.75 162 LEU A N 1
ATOM 1378 C CA . LEU A 1 162 ? -8.678 2.940 -13.225 1.00 66.75 162 LEU A CA 1
ATOM 1379 C C . LEU A 1 162 ? -10.136 3.391 -13.176 1.00 66.75 162 LEU A C 1
ATOM 1381 O O . LEU A 1 162 ? -10.509 3.948 -12.159 1.00 66.75 162 LEU A O 1
ATOM 1385 N N . SER A 1 163 ? -10.986 3.072 -14.162 1.00 59.56 163 SER A N 1
ATOM 1386 C CA . SER A 1 163 ? -12.401 3.497 -14.179 1.00 59.56 163 SER A CA 1
ATOM 1387 C C . SER A 1 163 ? -13.158 3.220 -12.871 1.00 59.56 163 SER A C 1
ATOM 1389 O O . SER A 1 163 ? -14.014 4.011 -12.490 1.00 59.56 163 SER A O 1
ATOM 1391 N N . ASN A 1 164 ? -12.805 2.146 -12.153 1.00 63.31 164 ASN A N 1
ATOM 1392 C CA . ASN A 1 164 ? -13.406 1.782 -10.865 1.00 63.31 164 ASN A CA 1
ATOM 1393 C C . ASN A 1 164 ? -13.210 2.864 -9.786 1.00 63.31 164 ASN A C 1
ATOM 1395 O O . ASN A 1 164 ? -13.985 2.952 -8.843 1.00 63.31 164 ASN A O 1
ATOM 1399 N N . TYR A 1 165 ? -12.169 3.688 -9.902 1.00 65.12 165 TYR A N 1
ATOM 1400 C CA . TYR A 1 165 ? -11.885 4.783 -8.980 1.00 65.12 165 TYR A CA 1
ATOM 1401 C C . TYR A 1 165 ? -12.387 6.129 -9.486 1.00 65.12 165 TYR A C 1
ATOM 1403 O O . TYR A 1 165 ? -12.019 7.134 -8.905 1.00 65.12 165 TYR A O 1
ATOM 1411 N N . PHE A 1 166 ? -13.156 6.212 -10.569 1.00 59.81 166 PHE A N 1
ATOM 1412 C CA . PHE A 1 166 ? -13.512 7.508 -11.156 1.00 59.81 166 PHE A CA 1
ATOM 1413 C C . PHE A 1 166 ? -14.988 7.621 -11.564 1.00 59.81 166 PHE A C 1
ATOM 1415 O O . PHE A 1 166 ? -15.346 8.551 -12.281 1.00 59.81 166 PHE A O 1
ATOM 1422 N N . GLU A 1 167 ? -15.857 6.739 -11.061 1.00 51.12 167 GLU A N 1
ATOM 1423 C CA . GLU A 1 167 ? -17.296 6.718 -11.388 1.00 51.12 167 GLU A CA 1
ATOM 1424 C C . GLU A 1 167 ? -18.031 8.048 -11.094 1.00 51.12 167 GLU A C 1
ATOM 1426 O O . GLU A 1 167 ? -18.995 8.367 -11.779 1.00 51.12 167 GLU A O 1
ATOM 1431 N N . ASP A 1 168 ? -17.532 8.873 -10.163 1.00 48.66 168 ASP A N 1
ATOM 1432 C CA . ASP A 1 168 ? -18.121 10.175 -9.790 1.00 48.66 168 ASP A CA 1
ATOM 1433 C C . ASP A 1 168 ? -17.477 11.400 -10.480 1.00 48.66 168 ASP A C 1
ATOM 1435 O O . ASP A 1 168 ? -17.762 12.546 -10.116 1.00 48.66 168 ASP A O 1
ATOM 1439 N N . VAL A 1 169 ? -16.572 11.218 -11.452 1.00 47.44 169 VAL A N 1
ATOM 1440 C CA . VAL A 1 169 ? -15.966 12.359 -12.160 1.00 47.44 169 VAL A CA 1
ATOM 1441 C C . VAL A 1 169 ? -16.871 12.790 -13.308 1.00 47.44 169 VAL A C 1
ATOM 1443 O O . VAL A 1 169 ? -16.842 12.242 -14.407 1.00 47.44 169 VAL A O 1
ATOM 1446 N N . THR A 1 170 ? -17.666 13.825 -13.045 1.00 43.47 170 THR A N 1
ATOM 1447 C CA . THR A 1 170 ? -18.460 14.567 -14.028 1.00 43.47 170 THR A CA 1
ATOM 1448 C C . THR A 1 170 ? -17.552 15.324 -15.007 1.00 43.47 170 THR A C 1
ATOM 1450 O O . THR A 1 170 ? -17.352 16.526 -14.868 1.00 43.47 170 THR A O 1
ATOM 1453 N N . THR A 1 171 ? -16.937 14.596 -15.938 1.00 48.06 171 THR A N 1
ATOM 1454 C CA . THR A 1 171 ? -16.892 14.861 -17.387 1.00 48.06 171 THR A CA 1
ATOM 1455 C C . THR A 1 171 ? -16.141 13.699 -18.042 1.00 48.06 171 THR A C 1
ATOM 1457 O O . THR A 1 171 ? -14.951 13.495 -17.804 1.00 48.06 171 THR A O 1
ATOM 1460 N N . ALA A 1 172 ? -16.841 12.933 -18.882 1.00 48.94 172 ALA A N 1
ATOM 1461 C CA . ALA A 1 172 ? -16.290 11.788 -19.610 1.00 48.94 172 ALA A CA 1
ATOM 1462 C C . ALA A 1 172 ? -15.062 12.149 -20.478 1.00 48.94 172 ALA A C 1
ATOM 1464 O O . ALA A 1 172 ? -14.184 11.316 -20.671 1.00 48.94 172 ALA A O 1
ATOM 1465 N N . GLU A 1 173 ? -14.947 13.404 -20.924 1.00 50.22 173 GLU A N 1
ATOM 1466 C CA . GLU A 1 173 ? -13.822 13.898 -21.735 1.00 50.22 173 GLU A CA 1
ATOM 1467 C C . GLU A 1 173 ? -12.485 13.903 -20.976 1.00 50.22 173 GLU A C 1
ATOM 1469 O O . GLU A 1 173 ? -11.491 13.396 -21.487 1.00 50.22 173 GLU A O 1
ATOM 1474 N N . LYS A 1 174 ? -12.459 14.366 -19.715 1.00 52.38 174 LYS A N 1
ATOM 1475 C CA . LYS A 1 174 ? -11.227 14.358 -18.896 1.00 52.38 174 LYS A CA 1
ATOM 1476 C C . LYS A 1 174 ? -10.797 12.946 -18.508 1.00 52.38 174 LYS A C 1
ATOM 1478 O O . LYS A 1 174 ? -9.622 12.709 -18.247 1.00 52.38 174 LYS A O 1
ATOM 1483 N N . MET A 1 175 ? -11.756 12.022 -18.438 1.00 52.16 175 MET A N 1
ATOM 1484 C CA . MET A 1 175 ? -11.491 10.610 -18.191 1.00 52.16 175 MET A CA 1
ATOM 1485 C C . MET A 1 175 ? -10.843 9.961 -19.410 1.00 52.16 175 MET A C 1
ATOM 1487 O O . MET A 1 175 ? -9.855 9.259 -19.241 1.00 52.16 175 MET A O 1
ATOM 1491 N N . GLN A 1 176 ? -11.372 10.196 -20.613 1.00 54.72 176 GLN A N 1
ATOM 1492 C CA . GLN A 1 176 ? -10.823 9.598 -21.826 1.00 54.72 176 GLN A CA 1
ATOM 1493 C C . GLN A 1 176 ? -9.410 10.120 -22.099 1.00 54.72 176 GLN A C 1
ATOM 1495 O O . GLN A 1 176 ? -8.508 9.312 -22.253 1.00 54.72 176 GLN A O 1
ATOM 1500 N N . GLU A 1 177 ? -9.168 11.431 -21.991 1.00 55.41 177 GLU A N 1
ATOM 1501 C CA . GLU A 1 177 ? -7.816 12.000 -22.120 1.00 55.41 177 GLU A CA 1
ATOM 1502 C C . GLU A 1 177 ? -6.827 11.427 -21.093 1.00 55.41 177 GLU A C 1
ATOM 1504 O O . GLU A 1 177 ? -5.657 11.201 -21.396 1.00 55.41 177 GLU A O 1
ATOM 1509 N N . PHE A 1 178 ? -7.283 11.176 -19.864 1.00 56.16 178 PHE A N 1
ATOM 1510 C CA . PHE A 1 178 ? -6.456 10.595 -18.811 1.00 56.16 178 PHE A CA 1
ATOM 1511 C C . PHE A 1 178 ? -6.205 9.093 -19.012 1.00 56.16 178 PHE A C 1
ATOM 1513 O O . PHE A 1 178 ? -5.089 8.626 -18.792 1.00 56.16 178 PHE A O 1
ATOM 1520 N N . LEU A 1 179 ? -7.220 8.337 -19.437 1.00 56.09 179 LEU A N 1
ATOM 1521 C CA . LEU A 1 179 ? -7.087 6.921 -19.776 1.00 56.09 179 LEU A CA 1
ATOM 1522 C C . LEU A 1 179 ? -6.186 6.741 -21.001 1.00 56.09 179 LEU A C 1
ATOM 1524 O O . LEU A 1 179 ? -5.307 5.888 -20.953 1.00 56.09 179 LEU A O 1
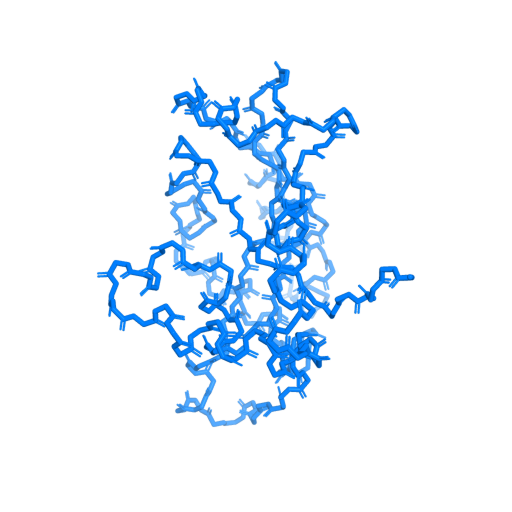ATOM 1528 N N . ASP A 1 180 ? -6.331 7.593 -22.017 1.00 59.97 180 ASP A N 1
ATOM 1529 C CA . ASP A 1 180 ? -5.487 7.627 -23.213 1.00 59.97 180 ASP A CA 1
ATOM 1530 C C . ASP A 1 180 ? -4.045 8.022 -22.862 1.00 59.97 180 ASP A C 1
ATOM 1532 O O . ASP A 1 180 ? -3.088 7.422 -23.352 1.00 59.97 180 ASP A O 1
ATOM 1536 N N . TYR A 1 181 ? -3.859 9.001 -21.968 1.00 54.53 181 TYR A N 1
ATOM 1537 C CA . TYR A 1 181 ? -2.538 9.372 -21.454 1.00 54.53 181 TYR A CA 1
ATOM 1538 C C . TYR A 1 181 ? -1.852 8.192 -20.763 1.00 54.53 181 TYR A C 1
ATOM 1540 O O . TYR A 1 181 ? -0.659 7.995 -20.952 1.00 54.53 181 TYR A O 1
ATOM 1548 N N . ILE A 1 182 ? -2.592 7.394 -19.991 1.00 50.66 182 ILE A N 1
ATOM 1549 C CA . ILE A 1 182 ? -2.038 6.261 -19.244 1.00 50.66 182 ILE A CA 1
ATOM 1550 C C . ILE A 1 182 ? -1.870 5.004 -20.107 1.00 50.66 182 ILE A C 1
ATOM 1552 O O . ILE A 1 182 ? -0.960 4.229 -19.841 1.00 50.66 182 ILE A O 1
ATOM 1556 N N . SER A 1 183 ? -2.695 4.789 -21.134 1.00 50.84 183 SER A N 1
ATOM 1557 C CA . SER A 1 183 ? -2.561 3.641 -22.044 1.00 50.84 183 SER A CA 1
ATOM 1558 C C . SER A 1 183 ? -1.414 3.775 -23.048 1.00 50.84 183 SER A C 1
ATOM 1560 O O . SER A 1 183 ? -1.076 2.800 -23.712 1.00 50.84 183 SER A O 1
ATOM 1562 N N . ASN A 1 184 ? -0.848 4.977 -23.187 1.00 43.59 184 ASN A N 1
ATOM 1563 C CA . ASN A 1 184 ? 0.288 5.270 -24.064 1.00 43.59 184 ASN A CA 1
ATOM 1564 C C . ASN A 1 184 ? 1.661 5.121 -23.367 1.00 43.59 184 ASN A C 1
ATOM 1566 O O . ASN A 1 184 ? 2.684 5.415 -23.988 1.00 43.59 184 ASN A O 1
ATOM 1570 N N . PHE A 1 185 ? 1.682 4.664 -22.108 1.00 40.34 185 PHE A N 1
ATOM 1571 C CA . PHE A 1 185 ? 2.873 4.227 -21.367 1.00 40.34 185 PHE A CA 1
ATOM 1572 C C . PHE A 1 185 ? 2.772 2.734 -21.042 1.00 40.34 185 PHE A C 1
ATOM 1574 O O . PHE A 1 185 ? 3.827 2.071 -21.080 1.00 40.34 185 PHE A O 1
#